Protein AF-0000000080657742 (afdb_homodimer)

Foldseek 3Di:
DPCPPLQVVLVVVVVVVVVVCVVDDDFKDKDKFSQACAWDWDADPQQKIKTKHHADPPDNGFIMIMIGHNVFVVFWPDWDDLDRFKIKTWGDPDDPDIDMDMGGRCPVPDDDPVSVVVSVVD/DPCPPLQVVLVVVVVVVVVVCVVDDDFKDKDKFSQACAWDWDADPQQKIKTKHHADPPDPGFIMIMIGDNVFVVFWPDWDDLDRFKIKTWGDPDDVDIDMDMGGRCPVPDDDPVSVCVSVVD

Structure (mmCIF, N/CA/C/O backbone):
data_AF-0000000080657742-model_v1
#
loop_
_entity.id
_entity.type
_entity.pdbx_description
1 polymer 'Uncharacterized protein'
#
loop_
_atom_site.group_PDB
_atom_site.id
_atom_site.type_symbol
_atom_site.label_atom_id
_atom_site.label_alt_id
_atom_site.label_comp_id
_atom_site.label_asym_id
_atom_site.label_entity_id
_atom_site.label_seq_id
_atom_site.pdbx_PDB_ins_code
_atom_site.Cartn_x
_atom_site.Cartn_y
_atom_site.Cartn_z
_atom_site.occupancy
_atom_site.B_iso_or_equiv
_atom_site.auth_seq_id
_atom_site.auth_comp_id
_atom_site.auth_asym_id
_atom_site.auth_atom_id
_atom_site.pdbx_PDB_model_num
ATOM 1 N N . MET A 1 1 ? 20.531 22.203 17.578 1 25.67 1 MET A N 1
ATOM 2 C CA . MET A 1 1 ? 21.172 21.25 16.672 1 25.67 1 MET A CA 1
ATOM 3 C C . MET A 1 1 ? 20.438 19.922 16.672 1 25.67 1 MET A C 1
ATOM 5 O O . MET A 1 1 ? 21 18.891 16.312 1 25.67 1 MET A O 1
ATOM 9 N N . ALA A 1 2 ? 19.344 19.703 17.25 1 30.39 2 ALA A N 1
ATOM 10 C CA . ALA A 1 2 ? 18.328 18.75 17.656 1 30.39 2 ALA A CA 1
ATOM 11 C C . ALA A 1 2 ? 17.781 17.984 16.453 1 30.39 2 ALA A C 1
ATOM 13 O O . ALA A 1 2 ? 16.672 17.453 16.484 1 30.39 2 ALA A O 1
ATOM 14 N N . PHE A 1 3 ? 18.562 18.188 15.297 1 30.89 3 PHE A N 1
ATOM 15 C CA . PHE A 1 3 ? 18.25 17.531 14.039 1 30.89 3 PHE A CA 1
ATOM 16 C C . PHE A 1 3 ? 18.25 16.016 14.203 1 30.89 3 PHE A C 1
ATOM 18 O O . PHE A 1 3 ? 19.281 15.367 13.992 1 30.89 3 PHE A O 1
ATOM 25 N N . ARG A 1 4 ? 18.078 15.562 15.336 1 40.62 4 ARG A N 1
ATOM 26 C CA . ARG A 1 4 ? 17.953 14.109 15.25 1 40.62 4 ARG A CA 1
ATOM 27 C C . ARG A 1 4 ? 17.25 13.695 13.961 1 40.62 4 ARG A C 1
ATOM 29 O O . ARG A 1 4 ? 16.094 14.023 13.742 1 40.62 4 ARG A O 1
ATOM 36 N N . SER A 1 5 ? 17.969 13.531 12.727 1 44.69 5 SER A N 1
ATOM 37 C CA . SER A 1 5 ? 17.594 13.531 11.32 1 44.69 5 SER A CA 1
ATOM 38 C C . SER A 1 5 ? 16.422 12.586 11.062 1 44.69 5 SER A C 1
ATOM 40 O O . SER A 1 5 ? 16.328 11.523 11.68 1 44.69 5 SER A O 1
ATOM 42 N N . LYS A 1 6 ? 15.32 13.156 10.719 1 51.97 6 LYS A N 1
ATOM 43 C CA . LYS A 1 6 ? 14.133 12.477 10.219 1 51.97 6 LYS A CA 1
ATOM 44 C C . LYS A 1 6 ? 14.484 11.117 9.625 1 51.97 6 LYS A C 1
ATOM 46 O O . LYS A 1 6 ? 13.742 10.148 9.805 1 51.97 6 LYS A O 1
ATOM 51 N N . SER A 1 7 ? 15.773 11.07 9.227 1 59.22 7 SER A N 1
ATOM 52 C CA . SER A 1 7 ? 16.219 9.82 8.617 1 59.22 7 SER A CA 1
ATOM 53 C C . SER A 1 7 ? 16.469 8.75 9.672 1 59.22 7 SER A C 1
ATOM 55 O O . SER A 1 7 ? 16.094 7.59 9.492 1 59.22 7 SER A O 1
ATOM 57 N N . VAL A 1 8 ? 17.047 9.227 10.797 1 55.78 8 VAL A N 1
ATOM 58 C CA . VAL A 1 8 ? 17.359 8.266 11.852 1 55.78 8 VAL A CA 1
ATOM 59 C C . VAL A 1 8 ? 16.062 7.758 12.477 1 55.78 8 VAL A C 1
ATOM 61 O O . VAL A 1 8 ? 15.898 6.559 12.711 1 55.78 8 VAL A O 1
ATOM 64 N N . ALA A 1 9 ? 15.25 8.641 12.648 1 62.06 9 ALA A N 1
ATOM 65 C CA . ALA A 1 9 ? 13.953 8.258 13.211 1 62.06 9 ALA A CA 1
ATOM 66 C C . ALA A 1 9 ? 13.219 7.289 12.297 1 62.06 9 ALA A C 1
ATOM 68 O O . ALA A 1 9 ? 12.625 6.312 12.766 1 62.06 9 ALA A O 1
ATOM 69 N N . THR A 1 10 ? 13.547 7.566 11.125 1 68.81 10 THR A N 1
ATOM 70 C CA . THR A 1 10 ? 12.906 6.688 10.148 1 68.81 10 THR A CA 1
ATOM 71 C C . THR A 1 10 ? 13.562 5.309 10.148 1 68.81 10 THR A C 1
ATOM 73 O O . THR A 1 10 ? 12.883 4.289 10.039 1 68.81 10 THR A O 1
ATOM 76 N N . ASP A 1 11 ? 14.852 5.328 10.398 1 73.25 11 ASP A N 1
ATOM 77 C CA . ASP A 1 11 ? 15.562 4.055 10.414 1 73.25 11 ASP A CA 1
ATOM 78 C C . ASP A 1 11 ? 15.148 3.215 11.625 1 73.25 11 ASP A C 1
ATOM 80 O O . ASP A 1 11 ? 14.977 1.999 11.516 1 73.25 11 ASP A O 1
ATOM 84 N N . ASP A 1 12 ? 15.109 3.895 12.734 1 75.06 12 ASP A N 1
ATOM 85 C CA . ASP A 1 12 ? 14.695 3.186 13.945 1 75.06 12 ASP A CA 1
ATOM 86 C C . ASP A 1 12 ? 13.273 2.645 13.805 1 75.06 12 ASP A C 1
ATOM 88 O O . ASP A 1 12 ? 12.992 1.521 14.234 1 75.06 12 ASP A O 1
ATOM 92 N N . ARG A 1 13 ? 12.555 3.424 13.203 1 73.75 13 ARG A N 1
ATOM 93 C CA . ARG A 1 13 ? 11.164 3.012 13.023 1 73.75 13 ARG A CA 1
ATOM 94 C C . ARG A 1 13 ? 11.062 1.848 12.039 1 73.75 13 ARG A C 1
ATOM 96 O O . ARG A 1 13 ? 10.266 0.931 12.242 1 73.75 13 ARG A O 1
ATOM 103 N N . LEU A 1 14 ? 11.844 1.936 11.055 1 78.69 14 LEU A N 1
ATOM 104 C CA . LEU A 1 14 ? 11.875 0.838 10.094 1 78.69 14 LEU A CA 1
ATOM 105 C C . LEU A 1 14 ? 12.344 -0.452 10.758 1 78.69 14 LEU A C 1
ATOM 107 O O . LEU A 1 14 ? 11.773 -1.521 10.523 1 78.69 14 LEU A O 1
ATOM 111 N N . ALA A 1 15 ? 13.344 -0.308 11.594 1 81 15 ALA A N 1
ATOM 112 C CA . ALA A 1 15 ? 13.852 -1.481 12.305 1 81 15 ALA A CA 1
ATOM 113 C C . ALA A 1 15 ? 12.781 -2.082 13.211 1 81 15 ALA A C 1
ATOM 115 O O . ALA A 1 15 ? 12.633 -3.305 13.273 1 81 15 ALA A O 1
ATOM 116 N N . GLU A 1 16 ? 12.102 -1.174 13.805 1 81.19 16 GLU A N 1
ATOM 117 C CA . GLU A 1 16 ? 11.031 -1.635 14.688 1 81.19 16 GLU A CA 1
ATOM 118 C C . GLU A 1 16 ? 9.922 -2.32 13.891 1 81.19 16 GLU A C 1
ATOM 120 O O . GLU A 1 16 ? 9.398 -3.355 14.312 1 81.19 16 GLU A O 1
ATOM 125 N N . LEU A 1 17 ? 9.609 -1.771 12.844 1 80.56 17 LEU A N 1
ATOM 126 C CA . LEU A 1 17 ? 8.594 -2.359 11.977 1 80.56 17 LEU A CA 1
ATOM 127 C C . LEU A 1 17 ? 9.023 -3.742 11.5 1 80.56 17 LEU A C 1
ATOM 129 O O . LEU A 1 17 ? 8.25 -4.699 11.578 1 80.56 17 LEU A O 1
ATOM 133 N N . LEU A 1 18 ? 10.234 -3.846 11.109 1 84.88 18 LEU A N 1
ATOM 134 C CA . LEU A 1 18 ? 10.734 -5.117 10.602 1 84.88 18 LEU A CA 1
ATOM 135 C C . LEU A 1 18 ? 10.727 -6.184 11.688 1 84.88 18 LEU A C 1
ATOM 137 O O . LEU A 1 18 ? 10.461 -7.355 11.414 1 84.88 18 LEU A O 1
ATOM 141 N N . GLU A 1 19 ? 10.969 -5.73 12.898 1 84.81 19 GLU A N 1
ATOM 142 C CA . GLU A 1 19 ? 10.898 -6.676 14.008 1 84.81 19 GLU A CA 1
ATOM 143 C C . GLU A 1 19 ? 9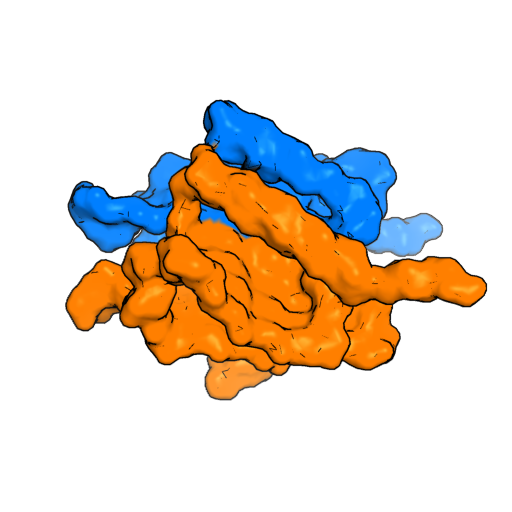.469 -7.168 14.227 1 84.81 19 GLU A C 1
ATOM 145 O O . GLU A 1 19 ? 9.25 -8.352 14.492 1 84.81 19 GLU A O 1
ATOM 150 N N . LYS A 1 20 ? 8.594 -6.301 14.016 1 80.25 20 LYS A N 1
ATOM 151 C CA . LYS A 1 20 ? 7.191 -6.637 14.25 1 80.25 20 LYS A CA 1
ATOM 152 C C . LYS A 1 20 ? 6.645 -7.516 13.133 1 80.25 20 LYS A C 1
ATOM 154 O O . LYS A 1 20 ? 5.773 -8.359 13.375 1 80.25 20 LYS A O 1
ATOM 159 N N . THR A 1 21 ? 7.148 -7.309 11.922 1 84.38 21 THR A N 1
ATOM 160 C CA . THR A 1 21 ? 6.676 -8.094 10.789 1 84.38 21 THR A CA 1
ATOM 161 C C . THR A 1 21 ? 7.027 -9.57 10.969 1 84.38 21 THR A C 1
ATOM 163 O O . THR A 1 21 ? 6.438 -10.438 10.32 1 84.38 21 THR A O 1
ATOM 166 N N . LYS A 1 22 ? 7.906 -9.898 11.844 1 84.62 22 LYS A N 1
ATOM 167 C CA . LYS A 1 22 ? 8.328 -11.281 12.055 1 84.62 22 LYS A CA 1
ATOM 168 C C . LYS A 1 22 ? 7.207 -12.109 12.688 1 84.62 22 LYS A C 1
ATOM 170 O O . LYS A 1 22 ? 7.223 -13.336 12.625 1 84.62 22 LYS A O 1
ATOM 175 N N . THR A 1 23 ? 6.25 -11.406 13.203 1 84.88 23 THR A N 1
ATOM 176 C CA . THR A 1 23 ? 5.203 -12.125 13.93 1 84.88 23 THR A CA 1
ATOM 177 C C . THR A 1 23 ? 3.902 -12.133 13.133 1 84.88 23 THR A C 1
ATOM 179 O O . THR A 1 23 ? 2.879 -12.625 13.609 1 84.88 23 THR A O 1
ATOM 182 N N . ILE A 1 24 ? 3.969 -11.562 11.969 1 85.75 24 ILE A N 1
ATOM 183 C CA . ILE A 1 24 ? 2.746 -11.477 11.18 1 85.75 24 ILE A CA 1
ATOM 184 C C . ILE A 1 24 ? 2.984 -12.094 9.797 1 85.75 24 ILE A C 1
ATOM 186 O O . ILE A 1 24 ? 4.098 -12.031 9.273 1 85.75 24 ILE A O 1
ATOM 190 N N . LYS A 1 25 ? 1.918 -12.711 9.391 1 90.31 25 LYS A N 1
ATOM 191 C CA . LYS A 1 25 ? 1.992 -13.211 8.023 1 90.31 25 LYS A CA 1
ATOM 192 C C . LYS A 1 25 ? 1.642 -12.117 7.016 1 90.31 25 LYS A C 1
ATOM 194 O O . LYS A 1 25 ? 0.579 -11.5 7.109 1 90.31 25 LYS A O 1
ATOM 199 N N . TYR A 1 26 ? 2.498 -11.852 6.16 1 95.06 26 TYR A N 1
ATOM 200 C CA . TYR A 1 26 ? 2.293 -10.883 5.094 1 95.06 26 TYR A CA 1
ATOM 201 C C . TYR A 1 26 ? 3.076 -11.273 3.846 1 95.06 26 TYR A C 1
ATOM 203 O O . TYR A 1 26 ? 4.055 -12.016 3.926 1 95.06 26 TYR A O 1
ATOM 211 N N . ASP A 1 27 ? 2.598 -10.82 2.77 1 96.94 27 ASP A N 1
ATOM 212 C CA . ASP A 1 27 ? 3.375 -10.969 1.544 1 96.94 27 ASP A CA 1
ATOM 213 C C . ASP A 1 27 ? 4.012 -9.648 1.131 1 96.94 27 ASP A C 1
ATOM 215 O O . ASP A 1 27 ? 5.191 -9.602 0.779 1 96.94 27 ASP A O 1
ATOM 219 N N . ILE A 1 28 ? 3.232 -8.562 1.246 1 97.75 28 ILE A N 1
ATOM 220 C CA . ILE A 1 28 ? 3.703 -7.234 0.875 1 97.75 28 ILE A CA 1
ATOM 221 C C . ILE A 1 28 ? 3.199 -6.207 1.885 1 97.75 28 ILE A C 1
ATOM 223 O O . ILE A 1 28 ? 2.039 -6.254 2.305 1 97.75 28 ILE A O 1
ATOM 227 N N . ILE A 1 29 ? 4.047 -5.289 2.238 1 95.88 29 ILE A N 1
ATOM 228 C CA . ILE A 1 29 ? 3.664 -4.113 3.014 1 95.88 29 ILE A CA 1
ATOM 229 C C . ILE A 1 29 ? 3.998 -2.846 2.227 1 95.88 29 ILE A C 1
ATOM 231 O O . ILE A 1 29 ? 5.152 -2.617 1.866 1 95.88 29 ILE A O 1
ATOM 235 N N . GLY A 1 30 ? 2.934 -2.104 1.923 1 95.5 30 GLY A N 1
ATOM 236 C CA . GLY A 1 30 ? 3.156 -0.76 1.409 1 95.5 30 GLY A CA 1
ATOM 237 C C . GLY A 1 30 ? 3.34 0.274 2.504 1 95.5 30 GLY A C 1
ATOM 238 O O . GLY A 1 30 ? 2.613 0.269 3.498 1 95.5 30 GLY A O 1
ATOM 239 N N . LEU A 1 31 ? 4.277 1.147 2.256 1 91.62 31 LEU A N 1
ATOM 240 C CA . LEU A 1 31 ? 4.617 2.166 3.244 1 91.62 31 LEU A CA 1
ATOM 241 C C . LEU A 1 31 ? 4.457 3.564 2.656 1 91.62 31 LEU A C 1
ATOM 243 O O . LEU A 1 31 ? 4.789 3.797 1.492 1 91.62 31 LEU A O 1
ATOM 247 N N . SER A 1 32 ? 3.969 4.457 3.438 1 86.88 32 SER A N 1
ATOM 248 C CA . SER A 1 32 ? 3.947 5.867 3.057 1 86.88 32 SER A CA 1
ATOM 249 C C . SER A 1 32 ? 4.668 6.73 4.09 1 86.88 32 SER A C 1
ATOM 251 O O . SER A 1 32 ? 4.793 6.34 5.25 1 86.88 32 SER A O 1
ATOM 253 N N . GLU A 1 33 ? 5.215 7.898 3.654 1 81 33 GLU A N 1
ATOM 254 C CA . GLU A 1 33 ? 5.922 8.906 4.441 1 81 33 GLU A CA 1
ATOM 255 C C . GLU A 1 33 ? 7.234 8.352 4.992 1 81 33 GLU A C 1
ATOM 257 O O . GLU A 1 33 ? 7.547 8.539 6.172 1 81 33 GLU A O 1
ATOM 262 N N . THR A 1 34 ? 7.941 7.699 4.191 1 81.62 34 THR A N 1
ATOM 263 C CA . THR A 1 34 ? 9.219 7.129 4.598 1 81.62 34 THR A CA 1
ATOM 264 C C . THR A 1 34 ? 10.297 8.211 4.66 1 81.62 34 THR A C 1
ATOM 266 O O . THR A 1 34 ? 11.328 8.031 5.309 1 81.62 34 THR A O 1
ATOM 269 N N . LYS A 1 35 ? 10.156 9.383 4.02 1 78.25 35 LYS A N 1
ATOM 270 C CA . LYS A 1 35 ? 10.938 10.617 4.066 1 78.25 35 LYS A CA 1
ATOM 271 C C . LYS A 1 35 ? 12.43 10.32 3.912 1 78.25 35 LYS A C 1
ATOM 273 O O . LYS A 1 35 ? 13.25 10.828 4.676 1 78.25 35 LYS A O 1
ATOM 278 N N . ARG A 1 36 ? 12.656 9.492 2.895 1 81.75 36 ARG A N 1
ATOM 279 C CA . ARG A 1 36 ? 14.047 9.141 2.662 1 81.75 36 ARG A CA 1
ATOM 280 C C . ARG A 1 36 ? 14.734 10.172 1.779 1 81.75 36 ARG A C 1
ATOM 282 O O . ARG A 1 36 ? 14.141 10.672 0.819 1 81.75 36 ARG A O 1
ATOM 289 N N . ALA A 1 37 ? 15.961 10.422 2.152 1 80.06 37 ALA A N 1
ATOM 290 C CA . ALA A 1 37 ? 16.75 11.352 1.345 1 80.06 37 ALA A CA 1
ATOM 291 C C . ALA A 1 37 ? 17.156 10.719 0.021 1 80.06 37 ALA A C 1
ATOM 293 O O . ALA A 1 37 ? 17.391 11.422 -0.967 1 80.06 37 ALA A O 1
ATOM 294 N N . ALA A 1 38 ? 17.281 9.43 0.052 1 83.75 38 ALA A N 1
ATOM 295 C CA . ALA A 1 38 ? 17.656 8.672 -1.142 1 83.75 38 ALA A CA 1
ATOM 296 C C . ALA A 1 38 ? 16.891 7.355 -1.223 1 83.75 38 ALA A C 1
ATOM 298 O O . ALA A 1 38 ? 16.375 6.867 -0.214 1 83.75 38 ALA A O 1
ATOM 299 N N . GLU A 1 39 ? 16.781 6.91 -2.473 1 88.94 39 GLU A N 1
ATOM 300 C CA . GLU A 1 39 ? 16.188 5.586 -2.645 1 88.94 39 GLU A CA 1
ATOM 301 C C . GLU A 1 39 ? 17.047 4.508 -1.997 1 88.94 39 GLU A C 1
ATOM 303 O O . GLU A 1 39 ? 18.281 4.555 -2.092 1 88.94 39 GLU A O 1
ATOM 308 N N . ILE A 1 40 ? 16.406 3.625 -1.32 1 87.94 40 ILE A N 1
ATOM 309 C CA . ILE A 1 40 ? 17.125 2.551 -0.637 1 87.94 40 ILE A CA 1
ATOM 310 C C . ILE A 1 40 ? 16.531 1.202 -1.038 1 87.94 40 ILE A C 1
ATOM 312 O O . ILE A 1 40 ? 15.305 1.052 -1.114 1 87.94 40 ILE A O 1
ATOM 316 N N . HIS A 1 41 ? 17.375 0.276 -1.36 1 93.06 41 HIS A N 1
ATOM 317 C CA . HIS A 1 41 ? 17.047 -1.134 -1.535 1 93.06 41 HIS A CA 1
ATOM 318 C C . HIS A 1 41 ? 17.922 -2.018 -0.648 1 93.06 41 HIS A C 1
ATOM 320 O O . HIS A 1 41 ? 19.141 -1.983 -0.744 1 93.06 41 HIS A O 1
ATOM 326 N N . MET A 1 42 ? 17.266 -2.729 0.229 1 92.25 42 MET A N 1
ATOM 327 C CA . MET A 1 42 ? 18.016 -3.594 1.131 1 92.25 42 MET A CA 1
ATOM 328 C C . MET A 1 42 ? 17.344 -4.953 1.279 1 92.25 42 MET A C 1
ATOM 330 O O . MET A 1 42 ? 16.125 -5.062 1.119 1 92.25 42 MET A O 1
ATOM 334 N N . MET A 1 43 ? 18.172 -5.941 1.545 1 93.56 43 MET A N 1
ATOM 335 C CA . MET A 1 43 ? 17.688 -7.281 1.856 1 93.56 43 MET A CA 1
ATOM 336 C C . MET A 1 43 ? 18.094 -7.695 3.266 1 93.56 43 MET A C 1
ATOM 338 O O . MET A 1 43 ? 19.266 -7.594 3.631 1 93.56 43 MET A O 1
ATOM 342 N N . HIS A 1 44 ? 17.172 -8.023 3.973 1 90.75 44 HIS A N 1
ATOM 343 C CA . HIS A 1 44 ? 17.438 -8.5 5.328 1 90.75 44 HIS A CA 1
ATOM 344 C C . HIS A 1 44 ? 17.922 -9.945 5.32 1 90.75 44 HIS A C 1
ATOM 346 O O . HIS A 1 44 ? 17.75 -10.664 4.332 1 90.75 44 HIS A O 1
ATOM 352 N N . ARG A 1 45 ? 18.531 -10.398 6.391 1 88.75 45 ARG A N 1
ATOM 353 C CA . ARG A 1 45 ? 19.141 -11.719 6.488 1 88.75 45 ARG A CA 1
ATOM 354 C C . ARG A 1 45 ? 18.094 -12.82 6.344 1 88.75 45 ARG A C 1
ATOM 356 O O . ARG A 1 45 ? 18.375 -13.883 5.797 1 88.75 45 ARG A O 1
ATOM 363 N N . ASP A 1 46 ? 16.922 -12.5 6.699 1 91.81 46 ASP A N 1
ATOM 364 C CA . ASP A 1 46 ? 15.891 -13.531 6.676 1 91.81 46 ASP A CA 1
ATOM 365 C C . ASP A 1 46 ? 15.227 -13.609 5.305 1 91.81 46 ASP A C 1
ATOM 367 O O . ASP A 1 46 ? 14.258 -14.352 5.117 1 91.81 46 ASP A O 1
ATOM 371 N N . GLY A 1 47 ? 15.727 -12.82 4.324 1 94.06 47 GLY A N 1
ATOM 372 C CA . GLY A 1 47 ? 15.219 -12.867 2.963 1 94.06 47 GLY A CA 1
ATOM 373 C C . GLY A 1 47 ? 14.172 -11.812 2.682 1 94.06 47 GLY A C 1
ATOM 374 O O . GLY A 1 47 ? 13.648 -11.719 1.566 1 94.06 47 GLY A O 1
ATOM 375 N N . THR A 1 48 ? 13.922 -10.922 3.688 1 95.62 48 THR A N 1
ATOM 376 C CA . THR A 1 48 ? 12.977 -9.828 3.521 1 95.62 48 THR A CA 1
ATOM 377 C C . THR A 1 48 ? 13.602 -8.68 2.736 1 95.62 48 THR A C 1
ATOM 379 O O . THR A 1 48 ? 14.742 -8.297 2.992 1 95.62 48 THR A O 1
ATOM 382 N N . GLY A 1 49 ? 12.828 -8.188 1.748 1 96.88 49 GLY A N 1
ATOM 383 C CA . GLY A 1 49 ? 13.281 -7.035 0.985 1 96.88 49 GLY A CA 1
ATOM 384 C C . GLY A 1 49 ? 12.633 -5.734 1.42 1 96.88 49 GLY A C 1
ATOM 385 O O . GLY A 1 49 ? 11.438 -5.707 1.73 1 96.88 49 GLY A O 1
ATOM 386 N N . VAL A 1 50 ? 13.469 -4.648 1.48 1 95.44 50 VAL A N 1
ATOM 387 C CA . VAL A 1 50 ? 12.984 -3.311 1.808 1 95.44 50 VAL A CA 1
ATOM 388 C C . VAL A 1 50 ? 13.328 -2.346 0.675 1 95.44 50 VAL A C 1
ATOM 390 O O . VAL A 1 50 ? 14.484 -2.23 0.277 1 95.44 50 VAL A O 1
ATOM 393 N N . PHE A 1 51 ? 12.297 -1.697 0.155 1 96.44 51 PHE A N 1
ATOM 394 C CA . PHE A 1 51 ? 12.43 -0.753 -0.948 1 96.44 51 PHE A CA 1
ATOM 395 C C . PHE A 1 51 ? 11.812 0.592 -0.59 1 96.44 51 PHE A C 1
ATOM 397 O O . PHE A 1 51 ? 10.594 0.696 -0.423 1 96.44 51 PHE A O 1
ATOM 404 N N . LEU A 1 52 ? 12.617 1.603 -0.506 1 92.62 52 LEU A N 1
ATOM 405 C CA . LEU A 1 52 ? 12.133 2.922 -0.116 1 92.62 52 LEU A CA 1
ATOM 406 C C . LEU A 1 52 ? 12.516 3.973 -1.152 1 92.62 52 LEU A C 1
ATOM 408 O O . LEU A 1 52 ? 13.68 4.043 -1.569 1 92.62 52 LEU A O 1
ATOM 412 N N . GLY A 1 53 ? 11.484 4.691 -1.53 1 91.06 53 GLY A N 1
ATOM 413 C CA . GLY A 1 53 ? 11.734 5.77 -2.477 1 91.06 53 GLY A CA 1
ATOM 414 C C . GLY A 1 53 ? 12.211 7.047 -1.812 1 91.06 53 GLY A C 1
ATOM 415 O O . GLY A 1 53 ? 12.203 7.156 -0.584 1 91.06 53 GLY A O 1
ATOM 416 N N . LYS A 1 54 ? 12.602 7.984 -2.654 1 84.06 54 LYS A N 1
ATOM 417 C CA . LYS A 1 54 ? 13.117 9.266 -2.184 1 84.06 54 LYS A CA 1
ATOM 418 C C . LYS A 1 54 ? 11.977 10.25 -1.909 1 84.06 54 LYS A C 1
ATOM 420 O O . LYS A 1 54 ? 10.969 10.25 -2.619 1 84.06 54 LYS A O 1
ATOM 425 N N . ARG A 1 55 ? 12.234 11.039 -0.859 1 76.5 55 ARG A N 1
ATOM 426 C CA . ARG A 1 55 ? 11.289 12.125 -0.619 1 76.5 55 ARG A CA 1
ATOM 427 C C . ARG A 1 55 ? 11.555 13.297 -1.561 1 76.5 55 ARG A C 1
ATOM 429 O O . ARG A 1 55 ? 12.641 13.398 -2.141 1 76.5 55 ARG A O 1
ATOM 436 N N . ASN A 1 56 ? 10.5 14.148 -1.714 1 66.19 56 ASN A N 1
ATOM 437 C CA . ASN A 1 56 ? 10.773 15.398 -2.422 1 66.19 56 ASN A CA 1
ATOM 438 C C . ASN A 1 56 ? 11.641 16.328 -1.589 1 66.19 56 ASN A C 1
ATOM 440 O O . ASN A 1 56 ? 11.492 16.406 -0.368 1 66.19 56 ASN A O 1
ATOM 444 N N . THR A 1 57 ? 12.688 16.734 -2.182 1 59.47 57 THR A N 1
ATOM 445 C CA . THR A 1 57 ? 13.586 17.641 -1.483 1 59.47 57 THR A CA 1
ATOM 446 C C . THR A 1 57 ? 12.82 18.828 -0.905 1 59.47 57 THR A C 1
ATOM 448 O O . THR A 1 57 ? 13.234 19.406 0.099 1 59.47 57 THR A O 1
ATOM 451 N N . THR A 1 58 ? 11.766 19.203 -1.514 1 55.31 58 THR A N 1
ATOM 452 C CA . THR A 1 58 ? 11.109 20.438 -1.11 1 55.31 58 THR A CA 1
ATOM 453 C C . THR A 1 58 ? 9.883 20.156 -0.249 1 55.31 58 THR A C 1
ATOM 455 O O . THR A 1 58 ? 9.328 21.047 0.377 1 55.31 58 THR A O 1
ATOM 458 N N . SER A 1 59 ? 9.508 18.969 -0.294 1 55.28 59 SER A N 1
ATOM 459 C CA . SER A 1 59 ? 8.273 18.719 0.447 1 55.28 59 SER A CA 1
ATOM 460 C C . SER A 1 59 ? 8.547 17.969 1.738 1 55.28 59 SER A C 1
ATOM 462 O O . SER A 1 59 ? 9.406 17.078 1.773 1 55.28 59 SER A O 1
ATOM 464 N N . VAL A 1 60 ? 8.039 18.469 2.793 1 52.81 60 VAL A N 1
ATOM 465 C CA . VAL A 1 60 ? 8.094 17.906 4.141 1 52.81 60 VAL A CA 1
ATOM 466 C C . VAL A 1 60 ? 7.414 16.531 4.16 1 52.81 60 VAL A C 1
ATOM 468 O O . VAL A 1 60 ? 7.723 15.695 5.004 1 52.81 60 VAL A O 1
ATOM 471 N N . SER A 1 61 ? 6.625 16.375 3.111 1 56.91 61 SER A N 1
ATOM 472 C CA . SER A 1 61 ? 5.82 15.164 3.127 1 56.91 61 SER A CA 1
ATOM 473 C C . SER A 1 61 ? 6.102 14.297 1.903 1 56.91 61 SER A C 1
ATOM 475 O O . SER A 1 61 ? 6.531 14.805 0.864 1 56.91 61 SER A O 1
ATOM 477 N N . GLY A 1 62 ? 6.312 13.016 2.143 1 67.12 62 GLY A N 1
ATOM 478 C CA . GLY A 1 62 ? 6.457 12.109 1.016 1 67.12 62 GLY A CA 1
ATOM 479 C C . GLY A 1 62 ? 7.332 10.914 1.324 1 67.12 62 GLY A C 1
ATOM 480 O O . GLY A 1 62 ? 7.762 10.727 2.465 1 67.12 62 GLY A O 1
ATOM 481 N N . GLY A 1 63 ? 7.477 10.055 0.292 1 83 63 GLY A N 1
ATOM 482 C CA . GLY A 1 63 ? 8.242 8.82 0.347 1 83 63 GLY A CA 1
ATOM 483 C C . GLY A 1 63 ? 7.371 7.582 0.454 1 83 63 GLY A C 1
ATOM 484 O O . GLY A 1 63 ? 6.645 7.41 1.434 1 83 63 GLY A O 1
ATOM 485 N N . VAL A 1 64 ? 7.422 6.812 -0.492 1 91.06 64 VAL A N 1
ATOM 486 C CA . VAL A 1 64 ? 6.699 5.547 -0.505 1 91.06 64 VAL A CA 1
ATOM 487 C C . VAL A 1 64 ? 7.688 4.387 -0.614 1 91.06 64 VAL A C 1
ATOM 489 O O . VAL A 1 64 ? 8.836 4.582 -1.011 1 91.06 64 VAL A O 1
ATOM 492 N N . GLY A 1 65 ? 7.227 3.217 -0.166 1 93.88 65 GLY A N 1
ATOM 493 C CA . GLY A 1 65 ? 8.102 2.055 -0.213 1 93.88 65 GLY A CA 1
ATOM 494 C C . GLY A 1 65 ? 7.359 0.744 -0.027 1 93.88 65 GLY A C 1
ATOM 495 O O . GLY A 1 65 ? 6.133 0.731 0.108 1 93.88 65 GLY A O 1
ATOM 496 N N . PHE A 1 66 ? 8.148 -0.323 -0.032 1 96.5 66 PHE A N 1
ATOM 497 C CA . PHE A 1 66 ? 7.609 -1.67 0.129 1 96.5 66 PHE A CA 1
ATOM 498 C C . PHE A 1 66 ? 8.508 -2.504 1.038 1 96.5 66 PHE A C 1
ATOM 500 O O . PHE A 1 66 ? 9.734 -2.379 0.994 1 96.5 66 PHE A O 1
ATOM 507 N N . ILE A 1 67 ? 7.859 -3.316 1.773 1 95.56 67 ILE A N 1
ATOM 508 C CA . ILE A 1 67 ? 8.508 -4.469 2.393 1 95.56 67 ILE A CA 1
ATOM 509 C C . ILE A 1 67 ? 7.945 -5.758 1.796 1 95.56 67 ILE A C 1
ATOM 511 O O . ILE A 1 67 ? 6.73 -5.953 1.753 1 95.56 67 ILE A O 1
ATOM 515 N N . VAL A 1 68 ? 8.828 -6.625 1.36 1 97.69 68 VAL A N 1
ATOM 516 C CA . VAL A 1 68 ? 8.422 -7.844 0.67 1 97.69 68 VAL A CA 1
ATOM 517 C C . VAL A 1 68 ? 8.992 -9.062 1.398 1 97.69 68 VAL A C 1
ATOM 519 O O . VAL A 1 68 ? 10.188 -9.117 1.688 1 97.69 68 VAL A O 1
ATOM 522 N N . ASN A 1 69 ? 8.117 -9.961 1.657 1 96.81 69 ASN A N 1
ATOM 523 C CA . ASN A 1 69 ? 8.594 -11.117 2.404 1 96.81 69 ASN A CA 1
ATOM 524 C C . ASN A 1 69 ? 9.461 -12.023 1.536 1 96.81 69 ASN A C 1
ATOM 526 O O . ASN A 1 69 ? 9.484 -11.883 0.312 1 96.81 69 ASN A O 1
ATOM 530 N N . SER A 1 70 ? 10.07 -12.977 2.121 1 96.31 70 SER A N 1
ATOM 531 C CA . SER A 1 70 ? 11.109 -13.789 1.498 1 96.31 70 SER A CA 1
ATOM 532 C C . SER A 1 70 ? 10.523 -14.758 0.479 1 96.31 70 SER A C 1
ATOM 534 O O . SER A 1 70 ? 11.227 -15.25 -0.406 1 96.31 70 SER A O 1
ATOM 536 N N . THR A 1 71 ? 9.234 -15.039 0.546 1 94.56 71 THR A N 1
ATOM 537 C CA . THR A 1 71 ? 8.617 -15.977 -0.387 1 94.56 71 THR A CA 1
ATOM 538 C C . THR A 1 71 ? 8.242 -15.266 -1.687 1 94.56 71 THR A C 1
ATOM 540 O O . THR A 1 71 ? 8.281 -15.875 -2.76 1 94.56 71 THR A O 1
ATOM 543 N N . VAL A 1 72 ? 7.957 -13.969 -1.562 1 96.56 72 VAL A N 1
ATOM 544 C CA . VAL A 1 72 ? 7.492 -13.211 -2.721 1 96.56 72 VAL A CA 1
ATOM 545 C C . VAL A 1 72 ? 8.672 -12.516 -3.393 1 96.56 72 VAL A C 1
ATOM 547 O O . VAL A 1 72 ? 8.68 -12.336 -4.613 1 96.56 72 VAL A O 1
ATOM 550 N N . LEU A 1 73 ? 9.688 -12.203 -2.652 1 97.38 73 LEU A N 1
ATOM 551 C CA . LEU A 1 73 ? 10.789 -11.383 -3.137 1 97.38 73 LEU A CA 1
ATOM 552 C C . LEU A 1 73 ? 11.406 -11.984 -4.395 1 97.38 73 LEU A C 1
ATOM 554 O O . LEU A 1 73 ? 11.617 -11.281 -5.383 1 97.38 73 LEU A O 1
ATOM 558 N N . PRO A 1 74 ? 11.625 -13.32 -4.434 1 96.94 74 PRO A N 1
ATOM 559 C CA . PRO A 1 74 ? 12.234 -13.891 -5.641 1 96.94 74 PRO A CA 1
ATOM 560 C C . PRO A 1 74 ? 11.312 -13.828 -6.852 1 96.94 74 PRO A C 1
ATOM 562 O O . PRO A 1 74 ? 11.75 -14.047 -7.98 1 96.94 74 PRO A O 1
ATOM 565 N N . LYS A 1 75 ? 10.102 -13.508 -6.617 1 96.75 75 LYS A N 1
ATOM 566 C CA . LYS A 1 75 ? 9.109 -13.523 -7.691 1 96.75 75 LYS A CA 1
ATOM 567 C C . LYS A 1 75 ? 8.852 -12.109 -8.219 1 96.75 75 LYS A C 1
ATOM 569 O O . LYS A 1 75 ? 8.047 -11.922 -9.133 1 96.75 75 LYS A O 1
ATOM 574 N N . ILE A 1 76 ? 9.516 -11.117 -7.656 1 97.88 76 ILE A N 1
ATOM 575 C CA . ILE A 1 76 ? 9.32 -9.734 -8.07 1 97.88 76 ILE A CA 1
ATOM 576 C C . ILE A 1 76 ? 9.82 -9.547 -9.5 1 97.88 76 ILE A C 1
ATOM 578 O O . ILE A 1 76 ? 10.953 -9.93 -9.828 1 97.88 76 ILE A O 1
ATOM 582 N N . GLN A 1 77 ? 9.023 -9.016 -10.289 1 97.62 77 GLN A N 1
ATOM 583 C CA . GLN A 1 77 ? 9.391 -8.703 -11.664 1 97.62 77 GLN A CA 1
ATOM 584 C C . GLN A 1 77 ? 9.914 -7.27 -11.773 1 97.62 77 GLN A C 1
ATOM 586 O O . GLN A 1 77 ? 10.852 -7.008 -12.531 1 97.62 77 GLN A O 1
ATOM 591 N N . GLU A 1 78 ? 9.297 -6.375 -11.016 1 97.12 78 GLU A N 1
ATOM 592 C CA . GLU A 1 78 ? 9.742 -4.984 -11.039 1 97.12 78 GLU A CA 1
ATOM 593 C C . GLU A 1 78 ? 9.18 -4.207 -9.852 1 97.12 78 GLU A C 1
ATOM 595 O O . GLU A 1 78 ? 8.125 -4.547 -9.32 1 97.12 78 GLU A O 1
ATOM 600 N N . ILE A 1 79 ? 9.961 -3.215 -9.398 1 97.12 79 ILE A N 1
ATOM 601 C CA . ILE A 1 79 ? 9.57 -2.176 -8.453 1 97.12 79 ILE A CA 1
ATOM 602 C C . ILE A 1 79 ? 9.938 -0.803 -9.016 1 97.12 79 ILE A C 1
ATOM 604 O O . ILE A 1 79 ? 11.07 -0.578 -9.43 1 97.12 79 ILE A O 1
ATOM 608 N N . LYS A 1 80 ? 8.945 0.056 -9.039 1 94.81 80 LYS A N 1
ATOM 609 C CA . LYS A 1 80 ? 9.188 1.373 -9.617 1 94.81 80 LYS A CA 1
ATOM 610 C C . LYS A 1 80 ? 8.648 2.479 -8.719 1 94.81 80 LYS A C 1
ATOM 612 O O . LYS A 1 80 ? 7.527 2.387 -8.211 1 94.81 80 LYS A O 1
ATOM 617 N N . PHE A 1 81 ? 9.477 3.418 -8.5 1 92.69 81 PHE A N 1
ATOM 618 C CA . PHE A 1 81 ? 9.055 4.656 -7.852 1 92.69 81 PHE A CA 1
ATOM 619 C C . PHE A 1 81 ? 8.82 5.754 -8.883 1 92.69 81 PHE A C 1
ATOM 621 O O . PHE A 1 81 ? 9.766 6.309 -9.438 1 92.69 81 PHE A O 1
ATOM 628 N N . LEU A 1 82 ? 7.598 5.992 -9.141 1 89 82 LEU A N 1
ATOM 629 C CA . LEU A 1 82 ? 7.25 6.949 -10.188 1 89 82 LEU A CA 1
ATOM 630 C C . LEU A 1 82 ? 7.516 8.375 -9.727 1 89 82 LEU A C 1
ATOM 632 O O . LEU A 1 82 ? 7.973 9.211 -10.508 1 89 82 LEU A O 1
ATOM 636 N N . ASN A 1 83 ? 7.258 8.734 -8.523 1 84.06 83 ASN A N 1
ATOM 637 C CA . ASN A 1 83 ? 7.594 9.961 -7.809 1 84.06 83 ASN A CA 1
ATOM 638 C C . ASN A 1 83 ? 7.617 9.75 -6.301 1 84.06 83 ASN A C 1
ATOM 640 O O . ASN A 1 83 ? 7.68 8.609 -5.828 1 84.06 83 ASN A O 1
ATOM 644 N N . HIS A 1 84 ? 7.605 10.797 -5.641 1 84.5 84 HIS A N 1
ATOM 645 C CA . HIS A 1 84 ? 7.766 10.68 -4.195 1 84.5 84 HIS A CA 1
ATOM 646 C C . HIS A 1 84 ? 6.48 10.188 -3.537 1 84.5 84 HIS A C 1
ATOM 648 O O . HIS A 1 84 ? 6.473 9.867 -2.346 1 84.5 84 HIS A O 1
ATOM 654 N N . ARG A 1 85 ? 5.367 9.969 -4.309 1 84.12 85 ARG A N 1
ATOM 655 C CA . ARG A 1 85 ? 4.078 9.648 -3.705 1 84.12 85 ARG A CA 1
ATOM 656 C C . ARG A 1 85 ? 3.516 8.352 -4.281 1 84.12 85 ARG A C 1
ATOM 658 O O . ARG A 1 85 ? 2.537 7.809 -3.762 1 84.12 85 ARG A O 1
ATOM 665 N N . ILE A 1 86 ? 4.129 7.855 -5.32 1 89.12 86 ILE A N 1
ATOM 666 C CA . ILE A 1 86 ? 3.551 6.707 -6.012 1 89.12 86 ILE A CA 1
ATOM 667 C C . ILE A 1 86 ? 4.648 5.695 -6.336 1 89.12 86 ILE A C 1
ATOM 669 O O . ILE A 1 86 ? 5.672 6.047 -6.93 1 89.12 86 ILE A O 1
ATOM 673 N N . ALA A 1 87 ? 4.406 4.52 -6 1 94.06 87 ALA A N 1
ATOM 674 C CA . ALA A 1 87 ? 5.238 3.381 -6.391 1 94.06 87 ALA A CA 1
ATOM 675 C C . ALA A 1 87 ? 4.375 2.168 -6.734 1 94.06 87 ALA A C 1
ATOM 677 O O . ALA A 1 87 ? 3.203 2.105 -6.359 1 94.06 87 ALA A O 1
ATOM 678 N N . TYR A 1 88 ? 4.895 1.258 -7.496 1 96.12 88 TYR A N 1
ATOM 679 C CA . TYR A 1 88 ? 4.223 -0.026 -7.664 1 96.12 88 TYR A CA 1
ATOM 680 C C . TYR A 1 88 ? 5.23 -1.162 -7.77 1 96.12 88 TYR A C 1
ATOM 682 O O . TYR A 1 88 ? 6.406 -0.932 -8.062 1 96.12 88 TYR A O 1
ATOM 690 N N . LEU A 1 89 ? 4.793 -2.357 -7.496 1 97.56 89 LEU A N 1
ATOM 691 C CA . LEU A 1 89 ? 5.578 -3.557 -7.758 1 97.56 89 LEU A CA 1
ATOM 692 C C . LEU A 1 89 ? 4.73 -4.625 -8.438 1 97.56 89 LEU A C 1
ATOM 694 O O . LEU A 1 89 ? 3.514 -4.68 -8.234 1 97.56 89 LEU A O 1
ATOM 698 N N . THR A 1 90 ? 5.344 -5.363 -9.281 1 97.69 90 THR A N 1
ATOM 699 C CA . THR A 1 90 ? 4.75 -6.504 -9.977 1 97.69 90 THR A CA 1
ATOM 700 C C . THR A 1 90 ? 5.484 -7.793 -9.625 1 97.69 90 THR A C 1
ATOM 702 O O . THR A 1 90 ? 6.715 -7.836 -9.633 1 97.69 90 THR A O 1
ATOM 705 N N . PHE A 1 91 ? 4.734 -8.812 -9.242 1 97.19 91 PHE A N 1
ATOM 706 C CA . PHE A 1 91 ? 5.352 -10.094 -8.93 1 97.19 91 PHE A CA 1
ATOM 707 C C . PHE A 1 91 ? 4.578 -11.234 -9.57 1 97.19 91 PHE A C 1
ATOM 709 O O . PHE A 1 91 ? 3.375 -11.125 -9.812 1 97.19 91 PHE A O 1
ATOM 716 N N . GLN A 1 92 ? 5.281 -12.211 -9.781 1 95.81 92 GLN A N 1
ATOM 717 C CA . GLN A 1 92 ? 4.691 -13.391 -10.406 1 95.81 92 GLN A CA 1
ATOM 718 C C . GLN A 1 92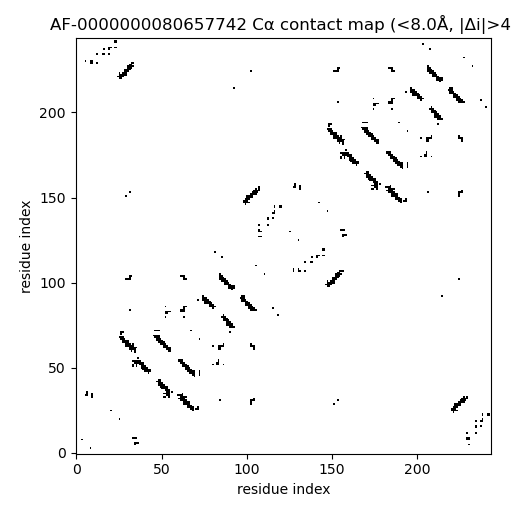 ? 3.908 -14.219 -9.398 1 95.81 92 GLN A C 1
ATOM 720 O O . GLN A 1 92 ? 4.449 -14.625 -8.367 1 95.81 92 GLN A O 1
ATOM 725 N N . VAL A 1 93 ? 2.67 -14.508 -9.656 1 89.62 93 VAL A N 1
ATOM 726 C CA . VAL A 1 93 ? 1.812 -15.32 -8.797 1 89.62 93 VAL A CA 1
ATOM 727 C C . VAL A 1 93 ? 1.893 -16.781 -9.227 1 89.62 93 VAL A C 1
ATOM 729 O O . VAL A 1 93 ? 1.982 -17.672 -8.375 1 89.62 93 VAL A O 1
ATOM 732 N N . ASP A 1 94 ? 1.751 -17.047 -10.367 1 81.62 94 ASP A N 1
ATOM 733 C CA . ASP A 1 94 ? 2.006 -18.359 -10.961 1 81.62 94 ASP A CA 1
ATOM 734 C C . ASP A 1 94 ? 2.611 -18.219 -12.359 1 81.62 94 ASP A C 1
ATOM 736 O O . ASP A 1 94 ? 3.074 -17.141 -12.734 1 81.62 94 ASP A O 1
ATOM 740 N N . ARG A 1 95 ? 2.727 -19.219 -13.109 1 82.56 95 ARG A N 1
ATOM 741 C CA . ARG A 1 95 ? 3.457 -19.25 -14.367 1 82.56 95 ARG A CA 1
ATOM 742 C C . ARG A 1 95 ? 2.908 -18.234 -15.352 1 82.56 95 ARG A C 1
ATOM 744 O O . ARG A 1 95 ? 3.668 -17.594 -16.094 1 82.56 95 ARG A O 1
ATOM 751 N N . ARG A 1 96 ? 1.707 -17.922 -15.312 1 86.31 96 ARG A N 1
ATOM 752 C CA . ARG A 1 96 ? 1.109 -17.078 -16.344 1 86.31 96 ARG A CA 1
ATOM 753 C C . ARG A 1 96 ? 0.495 -15.828 -15.75 1 86.31 96 ARG A C 1
ATOM 755 O O . ARG A 1 96 ? -0.032 -14.977 -16.469 1 86.31 96 ARG A O 1
ATOM 762 N N . LEU A 1 97 ? 0.583 -15.703 -14.445 1 89.81 97 LEU A N 1
ATOM 763 C CA . LEU A 1 97 ? -0.159 -14.609 -13.828 1 89.81 97 LEU A CA 1
ATOM 764 C C . LEU A 1 97 ? 0.758 -13.75 -12.961 1 89.81 97 LEU A C 1
ATOM 766 O O . LEU A 1 97 ? 1.596 -14.273 -12.227 1 89.81 97 LEU A O 1
ATOM 770 N N . SER A 1 98 ? 0.648 -12.453 -13.203 1 95.69 98 SER A N 1
ATOM 771 C CA . SER A 1 98 ? 1.339 -11.484 -12.359 1 95.69 98 SER A CA 1
ATOM 772 C C . SER A 1 98 ? 0.348 -10.617 -11.594 1 95.69 98 SER A C 1
ATOM 774 O O . SER A 1 98 ? -0.818 -10.508 -11.977 1 95.69 98 SER A O 1
ATOM 776 N N . CYS A 1 99 ? 0.788 -10.109 -10.5 1 96.44 99 CYS A N 1
ATOM 777 C CA . CYS A 1 99 ? 0.008 -9.195 -9.68 1 96.44 99 CYS A CA 1
ATOM 778 C C . CYS A 1 99 ? 0.735 -7.867 -9.5 1 96.44 99 CYS A C 1
ATOM 780 O O . CYS A 1 99 ? 1.935 -7.844 -9.211 1 96.44 99 CYS A O 1
ATOM 782 N N . THR A 1 100 ? 0.009 -6.809 -9.719 1 97.38 100 THR A N 1
ATOM 783 C CA . THR A 1 100 ? 0.582 -5.473 -9.586 1 97.38 100 THR A CA 1
ATOM 784 C C . THR A 1 100 ? -0.077 -4.711 -8.438 1 97.38 100 THR A C 1
ATOM 786 O O . THR A 1 100 ? -1.295 -4.52 -8.43 1 97.38 100 THR A O 1
ATOM 789 N N . VAL A 1 101 ? 0.764 -4.25 -7.469 1 97.69 101 VAL A N 1
ATOM 790 C CA . VAL A 1 101 ? 0.307 -3.502 -6.305 1 97.69 101 VAL A CA 1
ATOM 791 C C . VAL A 1 101 ? 0.863 -2.08 -6.352 1 97.69 101 VAL A C 1
ATOM 793 O O . VAL A 1 101 ? 2.076 -1.884 -6.457 1 97.69 101 VAL A O 1
ATOM 796 N N . PHE A 1 102 ? -0.015 -1.109 -6.234 1 95.81 102 PHE A N 1
ATOM 797 C CA . PHE A 1 102 ? 0.391 0.29 -6.168 1 95.81 102 PHE A CA 1
ATOM 798 C C . PHE A 1 102 ? 0.366 0.793 -4.73 1 95.81 102 PHE A C 1
ATOM 800 O O . PHE A 1 102 ? -0.528 0.439 -3.959 1 95.81 102 PHE A O 1
ATOM 807 N N . GLN A 1 103 ? 1.283 1.522 -4.422 1 93.44 103 GLN A N 1
ATOM 808 C CA . GLN A 1 103 ? 1.314 2.316 -3.199 1 93.44 103 GLN A CA 1
ATOM 809 C C . GLN A 1 103 ? 1.207 3.807 -3.508 1 93.44 103 GLN A C 1
ATOM 811 O O . GLN A 1 103 ? 2.086 4.375 -4.156 1 93.44 103 GLN A O 1
ATOM 816 N N . VAL A 1 104 ? 0.123 4.395 -3.021 1 89.69 104 VAL A N 1
ATOM 817 C CA . VAL A 1 104 ? -0.135 5.793 -3.35 1 89.69 104 VAL A CA 1
ATOM 818 C C . VAL A 1 104 ? -0.309 6.598 -2.064 1 89.69 104 VAL A C 1
ATOM 820 O O . VAL A 1 104 ? -1.151 6.27 -1.227 1 89.69 104 VAL A O 1
ATOM 823 N N . TYR A 1 105 ? 0.565 7.574 -1.94 1 83.06 105 TYR A N 1
ATOM 824 C CA . TYR A 1 105 ? 0.418 8.547 -0.862 1 83.06 105 TYR A CA 1
ATOM 825 C C . TYR A 1 105 ? -0.405 9.742 -1.315 1 83.06 105 TYR A C 1
ATOM 827 O O . TYR A 1 105 ? 0.055 10.547 -2.129 1 83.06 105 TYR A O 1
ATOM 835 N N . ALA A 1 106 ? -1.653 9.734 -1.131 1 66 106 ALA A N 1
ATOM 836 C CA . ALA A 1 106 ? -2.576 10.758 -1.622 1 66 106 ALA A CA 1
ATOM 837 C C . ALA A 1 106 ? -2.578 11.977 -0.709 1 66 106 ALA A C 1
ATOM 839 O O . ALA A 1 106 ? -3.312 12.023 0.28 1 66 106 ALA A O 1
ATOM 840 N N . PRO A 1 107 ? -1.522 12.781 -0.847 1 50.12 107 PRO A N 1
ATOM 841 C CA . PRO A 1 107 ? -1.849 13.992 -0.084 1 50.12 107 PRO A CA 1
ATOM 842 C C . PRO A 1 107 ? -3.123 14.672 -0.576 1 50.12 107 PRO A C 1
ATOM 844 O O . PRO A 1 107 ? -3.252 14.961 -1.769 1 50.12 107 PRO A O 1
ATOM 847 N N . VAL A 1 108 ? -4.348 14.125 -0.241 1 46.53 108 VAL A N 1
ATOM 848 C CA . VAL A 1 108 ? -5.586 14.812 -0.597 1 46.53 108 VAL A CA 1
ATOM 849 C C . VAL A 1 108 ? -5.312 16.297 -0.807 1 46.53 108 VAL A C 1
ATOM 851 O O . VAL A 1 108 ? -5.902 16.922 -1.689 1 46.53 108 VAL A O 1
ATOM 854 N N . ALA A 1 109 ? -4.652 16.875 -0.026 1 42.69 109 ALA A N 1
ATOM 855 C CA . ALA A 1 109 ? -4.684 18.328 -0.193 1 42.69 109 ALA A CA 1
ATOM 856 C C . ALA A 1 109 ? -3.906 18.75 -1.437 1 42.69 109 ALA A C 1
ATOM 858 O O . ALA A 1 109 ? -4.312 19.672 -2.143 1 42.69 109 ALA A O 1
ATOM 859 N N . ASP A 1 110 ? -2.656 18.391 -1.562 1 41.84 110 ASP A N 1
ATOM 860 C CA . ASP A 1 110 ? -1.867 19.188 -2.496 1 41.84 110 ASP A CA 1
ATOM 861 C C . ASP A 1 110 ? -1.585 18.406 -3.779 1 41.84 110 ASP A C 1
ATOM 863 O O . ASP A 1 110 ? -0.983 18.938 -4.715 1 41.84 110 ASP A O 1
ATOM 867 N N . SER A 1 111 ? -1.602 17.047 -3.832 1 47.31 111 SER A N 1
ATOM 868 C CA . SER A 1 111 ? -0.883 16.531 -4.992 1 47.31 111 SER A CA 1
ATOM 869 C C . SER A 1 111 ? -1.841 16.203 -6.133 1 47.31 111 SER A C 1
ATOM 871 O O . SER A 1 111 ? -3.012 15.898 -5.895 1 47.31 111 SER A O 1
ATOM 873 N N . ASP A 1 112 ? -1.401 16.5 -7.426 1 45.03 112 ASP A N 1
ATOM 874 C CA . ASP A 1 112 ? -2.016 16.469 -8.75 1 45.03 112 ASP A CA 1
ATOM 875 C C . ASP A 1 112 ? -2.277 15.039 -9.203 1 45.03 112 ASP A C 1
ATOM 877 O O . ASP A 1 112 ? -1.346 14.242 -9.32 1 45.03 112 ASP A O 1
ATOM 881 N N . PRO A 1 113 ? -3.436 14.516 -9.156 1 50 113 PRO A N 1
ATOM 882 C CA . PRO A 1 113 ? -3.803 13.242 -9.781 1 50 113 PRO A CA 1
ATOM 883 C C . PRO A 1 113 ? -3.121 13.031 -11.133 1 50 113 PRO A C 1
ATOM 885 O O . PRO A 1 113 ? -2.963 11.891 -11.57 1 50 113 PRO A O 1
ATOM 888 N N . GLU A 1 114 ? -2.814 14.016 -11.75 1 51.56 114 GLU A N 1
ATOM 889 C CA . GLU A 1 114 ? -2.203 13.945 -13.078 1 51.56 114 GLU A CA 1
ATOM 890 C C . GLU A 1 114 ? -0.901 13.148 -13.039 1 51.56 114 GLU A C 1
ATOM 892 O O . GLU A 1 114 ? -0.542 12.484 -14.016 1 51.56 114 GLU A O 1
ATOM 897 N N . GLU A 1 115 ? -0.391 13.125 -11.992 1 51.25 115 GLU A N 1
ATOM 898 C CA . GLU A 1 115 ? 0.895 12.438 -11.93 1 51.25 115 GLU A CA 1
ATOM 899 C C . GLU A 1 115 ? 0.713 10.922 -11.984 1 51.25 115 GLU A C 1
ATOM 901 O O . GLU A 1 115 ? 1.508 10.219 -12.617 1 51.25 115 GLU A O 1
ATOM 906 N N . LEU A 1 116 ? -0.296 10.453 -11.344 1 53 116 LEU A N 1
ATOM 907 C CA . LEU A 1 116 ? -0.504 9.008 -11.414 1 53 116 LEU A CA 1
ATOM 908 C C . LEU A 1 116 ? -0.717 8.562 -12.852 1 53 116 LEU A C 1
ATOM 910 O O . LEU A 1 116 ? -0.128 7.574 -13.297 1 53 116 LEU A O 1
ATOM 914 N N . ALA A 1 117 ? -1.581 9.25 -13.539 1 52.56 117 ALA A N 1
ATOM 915 C CA . ALA A 1 117 ? -1.902 8.883 -14.914 1 52.56 117 ALA A CA 1
ATOM 916 C C . ALA A 1 117 ? -0.658 8.938 -15.797 1 52.56 117 ALA A C 1
ATOM 918 O O . ALA A 1 117 ? -0.46 8.062 -16.656 1 52.56 117 ALA A O 1
ATOM 919 N N . ASP A 1 118 ? 0.012 10.031 -15.711 1 50.81 118 ASP A N 1
ATOM 920 C CA . ASP A 1 118 ? 1.208 10.195 -16.531 1 50.81 118 ASP A CA 1
ATOM 921 C C . ASP A 1 118 ? 2.203 9.062 -16.297 1 50.81 118 ASP A C 1
ATOM 923 O O . ASP A 1 118 ? 2.879 8.617 -17.219 1 50.81 118 ASP A O 1
ATOM 927 N N . CYS A 1 119 ? 2.17 8.672 -15.102 1 46.84 119 CYS A N 1
ATOM 928 C CA . CYS A 1 119 ? 3.137 7.648 -14.734 1 46.84 119 CYS A CA 1
ATOM 929 C C . CYS A 1 119 ? 2.701 6.277 -15.234 1 46.84 119 CYS A C 1
ATOM 931 O O . CYS A 1 119 ? 3.533 5.477 -15.672 1 46.84 119 CYS A O 1
ATOM 933 N N . LEU A 1 120 ? 1.432 6.121 -15.141 1 49 120 LEU A N 1
ATOM 934 C CA . LEU A 1 120 ? 0.906 4.824 -15.547 1 49 120 LEU A CA 1
ATOM 935 C C . LEU A 1 120 ? 0.848 4.711 -17.062 1 49 120 LEU A C 1
ATOM 937 O O . LEU A 1 120 ? 0.908 3.609 -17.609 1 49 120 LEU A O 1
ATOM 941 N N . SER A 1 121 ? 0.667 5.781 -17.703 1 49.69 121 SER A N 1
ATOM 942 C CA . SER A 1 121 ? 0.603 5.816 -19.172 1 49.69 121 SER A CA 1
ATOM 943 C C . SER A 1 121 ? 1.995 5.746 -19.781 1 49.69 121 SER A C 1
ATOM 945 O O . SER A 1 121 ? 2.137 5.562 -21 1 49.69 121 SER A O 1
ATOM 947 N N . GLN A 1 122 ? 2.893 5.902 -18.906 1 42.59 122 GLN A N 1
ATOM 948 C CA . GLN A 1 122 ? 4.215 5.789 -19.516 1 42.59 122 GLN A CA 1
ATOM 949 C C . GLN A 1 122 ? 4.688 4.336 -19.531 1 42.59 122 GLN A C 1
ATOM 951 O O . GLN A 1 122 ? 4.332 3.549 -18.656 1 42.59 122 GLN A O 1
ATOM 956 N N . MET B 1 1 ? -16.344 30.406 6.008 1 26.97 1 MET B N 1
ATOM 957 C CA . MET B 1 1 ? -17.125 29.172 5.969 1 26.97 1 MET B CA 1
ATOM 958 C C . MET B 1 1 ? -16.562 28.188 4.949 1 26.97 1 MET B C 1
ATOM 960 O O . MET B 1 1 ? -17.281 27.328 4.441 1 26.97 1 MET B O 1
ATOM 964 N N . ALA B 1 2 ? -15.445 28.328 4.426 1 32.31 2 ALA B N 1
ATOM 965 C CA . ALA B 1 2 ? -14.523 27.828 3.41 1 32.31 2 ALA B CA 1
ATOM 966 C C . ALA B 1 2 ? -14.227 26.359 3.621 1 32.31 2 ALA B C 1
ATOM 968 O O . ALA B 1 2 ? -13.211 25.844 3.141 1 32.31 2 ALA B O 1
ATOM 969 N N . PHE B 1 3 ? -15.117 25.75 4.52 1 31.94 3 PHE B N 1
ATOM 970 C CA . PHE B 1 3 ? -15.016 24.328 4.816 1 31.94 3 PHE B CA 1
ATOM 971 C C . PHE B 1 3 ? -15.195 23.5 3.553 1 31.94 3 PHE B C 1
ATOM 973 O O . PHE B 1 3 ? -16.281 23 3.273 1 31.94 3 PHE B O 1
ATOM 980 N N . ARG B 1 4 ? -15.039 24.094 2.467 1 41.91 4 ARG B N 1
ATOM 981 C CA . ARG B 1 4 ? -15.07 23.109 1.391 1 41.91 4 ARG B CA 1
ATOM 982 C C . ARG B 1 4 ? -14.406 21.797 1.826 1 41.91 4 ARG B C 1
ATOM 984 O O . ARG B 1 4 ? -13.203 21.766 2.088 1 41.91 4 ARG B O 1
ATOM 991 N N . SER B 1 5 ? -15.141 20.797 2.611 1 45.44 5 SER B N 1
ATOM 992 C CA . SER B 1 5 ? -14.781 19.719 3.535 1 45.44 5 SER B CA 1
ATOM 993 C C . SER B 1 5 ? -13.773 18.766 2.908 1 45.44 5 SER B C 1
ATOM 995 O O . SER B 1 5 ? -13.805 18.531 1.7 1 45.44 5 SER B O 1
ATOM 997 N N . LYS B 1 6 ? -12.648 18.703 3.514 1 52.84 6 LYS B N 1
ATOM 998 C CA . LYS B 1 6 ? -11.594 17.719 3.266 1 52.84 6 LYS B CA 1
ATOM 999 C C . LYS B 1 6 ? -12.172 16.438 2.66 1 52.84 6 LYS B C 1
ATOM 1001 O O . LYS B 1 6 ? -11.562 15.836 1.773 1 52.84 6 LYS B O 1
ATOM 1006 N N . SER B 1 7 ? -13.484 16.281 2.949 1 59.97 7 SER B N 1
ATOM 1007 C CA . SER B 1 7 ? -14.133 15.07 2.445 1 59.97 7 SER B CA 1
ATOM 1008 C C . SER B 1 7 ? -14.453 15.195 0.96 1 59.97 7 SER B C 1
ATOM 1010 O O . SER B 1 7 ? -14.242 14.25 0.195 1 59.97 7 SER B O 1
ATOM 1012 N N . VAL B 1 8 ? -14.922 16.406 0.591 1 56.66 8 VAL B N 1
ATOM 1013 C CA . VAL B 1 8 ? -15.273 16.609 -0.809 1 56.66 8 VAL B CA 1
ATOM 1014 C C . VAL B 1 8 ? -14.016 16.578 -1.674 1 56.66 8 VAL B C 1
ATOM 1016 O O . VAL B 1 8 ? -14 15.945 -2.732 1 56.66 8 VAL B O 1
ATOM 1019 N N . ALA B 1 9 ? -13.086 17.172 -1.177 1 62.47 9 ALA B N 1
ATOM 1020 C CA . ALA B 1 9 ? -11.82 17.172 -1.907 1 62.47 9 ALA B CA 1
ATOM 1021 C C . ALA B 1 9 ? -11.273 15.758 -2.068 1 62.47 9 ALA B C 1
ATOM 1023 O O . ALA B 1 9 ? -10.781 15.391 -3.139 1 62.47 9 ALA B O 1
ATOM 1024 N N . THR B 1 10 ? -11.625 15.086 -1.065 1 69.06 10 THR B N 1
ATOM 1025 C CA . THR B 1 10 ? -11.164 13.703 -1.118 1 69.06 10 THR B CA 1
ATOM 1026 C C . THR B 1 10 ? -12 12.891 -2.107 1 69.06 10 THR B C 1
ATOM 1028 O O . THR B 1 10 ? -11.469 12.062 -2.844 1 69.06 10 THR B O 1
ATOM 1031 N N . ASP B 1 11 ? -13.258 13.266 -2.191 1 73.56 11 ASP B N 1
ATOM 1032 C CA . ASP B 1 11 ? -14.125 12.547 -3.117 1 73.56 11 ASP B CA 1
ATOM 1033 C C . ASP B 1 11 ? -13.758 12.852 -4.566 1 73.56 11 ASP B C 1
ATOM 1035 O O . ASP B 1 11 ? -13.75 11.953 -5.414 1 73.56 11 ASP B O 1
ATOM 1039 N N . ASP B 1 12 ? -13.562 14.102 -4.805 1 75.31 12 ASP B N 1
ATOM 1040 C CA . ASP B 1 12 ? -13.18 14.492 -6.156 1 75.31 12 ASP B CA 1
ATOM 1041 C C . ASP B 1 12 ? -11.852 13.852 -6.559 1 75.31 12 ASP B C 1
ATOM 1043 O O . ASP B 1 12 ? -11.695 13.398 -7.695 1 75.31 12 ASP B O 1
ATOM 1047 N N . ARG B 1 13 ? -11.07 13.82 -5.613 1 74.06 13 ARG B N 1
ATOM 1048 C CA . ARG B 1 13 ? -9.766 13.234 -5.891 1 74.06 13 ARG B CA 1
ATOM 1049 C C . ARG B 1 13 ? -9.875 11.727 -6.121 1 74.06 13 ARG B C 1
ATOM 1051 O O . ARG B 1 13 ? -9.203 11.18 -6.992 1 74.06 13 ARG B O 1
ATOM 1058 N N . LEU B 1 14 ? -10.688 11.148 -5.355 1 78.81 14 LEU B N 1
ATOM 1059 C CA . LEU B 1 14 ? -10.922 9.719 -5.543 1 78.81 14 LEU B CA 1
ATOM 1060 C C . LEU B 1 14 ? -11.523 9.445 -6.918 1 78.81 14 LEU B C 1
ATOM 1062 O O . LEU B 1 14 ? -11.117 8.5 -7.598 1 78.81 14 LEU B O 1
ATOM 1066 N N . ALA B 1 15 ? -12.438 10.281 -7.305 1 81.44 15 ALA B N 1
ATOM 1067 C CA . ALA B 1 15 ? -13.055 10.117 -8.617 1 81.44 15 ALA B CA 1
ATOM 1068 C C . ALA B 1 15 ? -12.023 10.266 -9.734 1 81.44 15 ALA B C 1
ATOM 1070 O O . ALA B 1 15 ? -12.031 9.508 -10.703 1 81.44 15 ALA B O 1
ATOM 1071 N N . GLU B 1 16 ? -11.195 11.227 -9.484 1 81.56 16 GLU B N 1
ATOM 1072 C CA . GLU B 1 16 ? -10.141 11.445 -10.477 1 81.56 16 GLU B CA 1
ATOM 1073 C C . GLU B 1 16 ? -9.18 10.258 -10.523 1 81.56 16 GLU B C 1
ATOM 1075 O O . GLU B 1 16 ? -8.773 9.828 -11.609 1 81.56 16 GLU B O 1
ATOM 1080 N N . LEU B 1 17 ? -8.859 9.781 -9.438 1 80.69 17 LEU B N 1
ATOM 1081 C CA . LEU B 1 17 ? -7.988 8.617 -9.359 1 80.69 17 LEU B CA 1
ATOM 1082 C C . LEU B 1 17 ? -8.625 7.414 -10.062 1 80.69 17 LEU B C 1
ATOM 1084 O O . LEU B 1 17 ? -7.977 6.75 -10.875 1 80.69 17 LEU B O 1
ATOM 1088 N N . LEU B 1 18 ? -9.859 7.219 -9.82 1 84.88 18 LEU B N 1
ATOM 1089 C CA . LEU B 1 18 ? -10.555 6.082 -10.406 1 84.88 18 LEU B CA 1
ATOM 1090 C C . LEU B 1 18 ? -10.609 6.207 -11.922 1 84.88 18 LEU B C 1
ATOM 1092 O O . LEU B 1 18 ? -10.508 5.207 -12.641 1 84.88 18 LEU B O 1
ATOM 1096 N N . GLU B 1 19 ? -10.727 7.43 -12.359 1 85.06 19 GLU B N 1
ATOM 1097 C CA . GLU B 1 19 ? -10.711 7.641 -13.805 1 85.06 19 GLU B CA 1
ATOM 1098 C C . GLU B 1 19 ? -9.352 7.301 -14.406 1 85.06 19 GLU B C 1
ATOM 1100 O O . GLU B 1 19 ? -9.273 6.695 -15.477 1 85.06 19 GLU B O 1
ATOM 1105 N N . LYS B 1 20 ? -8.383 7.594 -13.672 1 80.31 20 LYS B N 1
ATOM 1106 C CA . LYS B 1 20 ? -7.027 7.371 -14.156 1 80.31 20 LYS B CA 1
ATOM 1107 C C . LYS B 1 20 ? -6.668 5.887 -14.117 1 80.31 20 LYS B C 1
ATOM 1109 O O . LYS B 1 20 ? -5.898 5.406 -14.953 1 80.31 20 LYS B O 1
ATOM 1114 N N . THR B 1 21 ? -7.207 5.176 -13.125 1 84.62 21 THR B N 1
ATOM 1115 C CA . THR B 1 21 ? -6.914 3.754 -12.992 1 84.62 21 THR B CA 1
ATOM 1116 C C . THR B 1 21 ? -7.445 2.98 -14.195 1 84.62 21 THR B C 1
ATOM 1118 O O . THR B 1 21 ? -7.016 1.854 -14.453 1 84.62 21 THR B O 1
ATOM 1121 N N . LYS B 1 22 ? -8.289 3.549 -14.977 1 84.62 22 LYS B N 1
ATOM 1122 C CA . LYS B 1 22 ? -8.875 2.869 -16.125 1 84.62 22 LYS B CA 1
ATOM 1123 C C . LYS B 1 22 ? -7.832 2.652 -17.234 1 84.62 22 LYS B C 1
ATOM 1125 O O . LYS B 1 22 ? -8.016 1.809 -18.109 1 84.62 22 LYS B O 1
ATOM 1130 N N . THR B 1 23 ? -6.762 3.363 -17.094 1 85.12 23 THR B N 1
ATOM 1131 C CA . THR B 1 23 ? -5.777 3.301 -18.172 1 85.12 23 THR B CA 1
ATOM 1132 C C . THR B 1 23 ? -4.539 2.525 -17.719 1 85.12 23 THR B C 1
ATOM 1134 O O . THR B 1 23 ? -3.566 2.416 -18.469 1 85.12 23 THR B O 1
ATOM 1137 N N . ILE B 1 24 ? -4.613 2.041 -16.516 1 86.06 24 ILE B N 1
ATOM 1138 C CA . ILE B 1 24 ? -3.443 1.335 -16.016 1 86.06 24 ILE B CA 1
ATOM 1139 C C . ILE B 1 24 ? -3.846 -0.062 -15.547 1 86.06 24 ILE B C 1
ATOM 1141 O O . ILE B 1 24 ? -4.977 -0.271 -15.094 1 86.06 24 ILE B O 1
ATOM 1145 N N . LYS B 1 25 ? -2.889 -0.91 -15.797 1 90.44 25 LYS B N 1
ATOM 1146 C CA . LYS B 1 25 ? -3.117 -2.252 -15.266 1 90.44 25 LYS B CA 1
ATOM 1147 C C . LYS B 1 25 ? -2.689 -2.344 -13.805 1 90.44 25 LYS B C 1
ATOM 1149 O O . LYS B 1 25 ? -1.553 -2.014 -13.461 1 90.44 25 LYS B O 1
ATOM 1154 N N . TYR B 1 26 ? -3.564 -2.697 -12.992 1 95.12 26 TYR B N 1
ATOM 1155 C CA . TYR B 1 26 ? -3.297 -2.893 -11.57 1 95.12 26 TYR B CA 1
ATOM 1156 C C . TYR B 1 26 ? -4.199 -3.977 -10.992 1 95.12 26 TYR B C 1
ATOM 1158 O O . TYR B 1 26 ? -5.262 -4.27 -11.539 1 95.12 26 TYR B O 1
ATOM 1166 N N . ASP B 1 27 ? -3.734 -4.559 -9.969 1 97 27 ASP B N 1
ATOM 1167 C CA . ASP B 1 27 ? -4.598 -5.469 -9.227 1 97 27 ASP B CA 1
ATOM 1168 C C . ASP B 1 27 ? -5.074 -4.832 -7.922 1 97 27 ASP B C 1
ATOM 1170 O O . ASP B 1 27 ? -6.254 -4.918 -7.578 1 97 27 ASP B O 1
ATOM 1174 N N . ILE B 1 28 ? -4.16 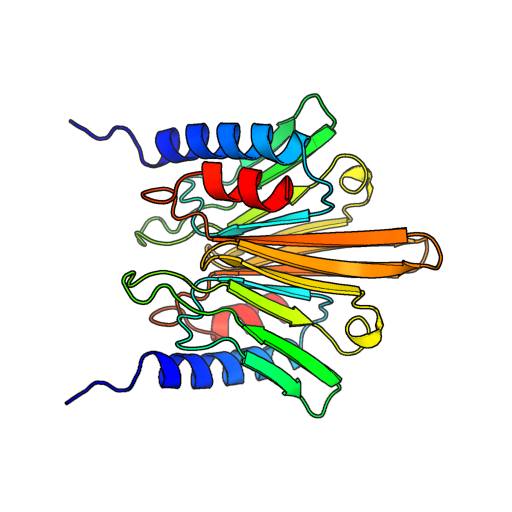-4.141 -7.246 1 97.75 28 ILE B N 1
ATOM 1175 C CA . ILE B 1 28 ? -4.469 -3.492 -5.977 1 97.75 28 ILE B CA 1
ATOM 1176 C C . ILE B 1 28 ? -3.777 -2.135 -5.906 1 97.75 28 ILE B C 1
ATOM 1178 O O . ILE B 1 28 ? -2.613 -2.004 -6.289 1 97.75 28 ILE B O 1
ATOM 1182 N N . ILE B 1 29 ? -4.473 -1.158 -5.406 1 95.94 29 ILE B N 1
ATOM 1183 C CA . ILE B 1 29 ? -3.896 0.136 -5.059 1 95.94 29 ILE B CA 1
ATOM 1184 C C . ILE B 1 29 ? -4.109 0.412 -3.57 1 95.94 29 ILE B C 1
ATOM 1186 O O . ILE B 1 29 ? -5.246 0.438 -3.094 1 95.94 29 ILE B O 1
ATOM 1190 N N . GLY B 1 30 ? -2.973 0.53 -2.867 1 95.62 30 GLY B N 1
ATOM 1191 C CA . GLY B 1 30 ? -3.049 1.046 -1.509 1 95.62 30 GLY B CA 1
ATOM 1192 C C . GLY B 1 30 ? -3.033 2.561 -1.444 1 95.62 30 GLY B C 1
ATOM 1193 O O . GLY B 1 30 ? -2.258 3.211 -2.148 1 95.62 30 GLY B O 1
ATOM 1194 N N . LEU B 1 31 ? -3.859 3.074 -0.576 1 91.69 31 LEU B N 1
ATOM 1195 C CA . LEU B 1 31 ? -4 4.52 -0.444 1 91.69 31 LEU B CA 1
ATOM 1196 C C . LEU B 1 31 ? -3.697 4.969 0.982 1 91.69 31 LEU B C 1
ATOM 1198 O O . LEU B 1 31 ? -4.074 4.289 1.942 1 91.69 31 LEU B O 1
ATOM 1202 N N . SER B 1 32 ? -3.041 6.062 1.108 1 86.94 32 SER B N 1
ATOM 1203 C CA . SER B 1 32 ? -2.857 6.688 2.414 1 86.94 32 SER B CA 1
ATOM 1204 C C . SER B 1 32 ? -3.396 8.117 2.424 1 86.94 32 SER B C 1
ATOM 1206 O O . SER B 1 32 ? -3.498 8.75 1.374 1 86.94 32 SER B O 1
ATOM 1208 N N . GLU B 1 33 ? -3.816 8.617 3.631 1 81 33 GLU B N 1
ATOM 1209 C CA . GLU B 1 33 ? -4.332 9.953 3.914 1 81 33 GLU B CA 1
ATOM 1210 C C . GLU B 1 33 ? -5.668 10.188 3.217 1 81 33 GLU B C 1
ATOM 1212 O O . GLU B 1 33 ? -5.875 11.234 2.596 1 81 33 GLU B O 1
ATOM 1217 N N . THR B 1 34 ? -6.504 9.258 3.287 1 81.5 34 THR B N 1
ATOM 1218 C CA . THR B 1 34 ? -7.82 9.367 2.668 1 81.5 34 THR B CA 1
ATOM 1219 C C . THR B 1 34 ? -8.734 10.258 3.502 1 81.5 34 THR B C 1
ATOM 1221 O O . THR B 1 34 ? -9.742 10.766 2.998 1 81.5 34 THR B O 1
ATOM 1224 N N . LYS B 1 35 ? -8.477 10.523 4.801 1 78.25 35 LYS B N 1
ATOM 1225 C CA . LYS B 1 35 ? -9.094 11.461 5.734 1 78.25 35 LYS B CA 1
ATOM 1226 C C . LYS B 1 35 ? -10.617 11.344 5.707 1 78.25 35 LYS B C 1
ATOM 1228 O O . LYS B 1 35 ? -11.32 12.359 5.633 1 78.25 35 LYS B O 1
ATOM 1233 N N . ARG B 1 36 ? -11 10.07 5.754 1 81.81 36 ARG B N 1
ATOM 1234 C CA . ARG B 1 36 ? -12.445 9.852 5.727 1 81.81 36 ARG B CA 1
ATOM 1235 C C . ARG B 1 36 ? -13.039 9.953 7.129 1 81.81 36 ARG B C 1
ATOM 1237 O O . ARG B 1 36 ? -12.445 9.477 8.102 1 81.81 36 ARG B O 1
ATOM 1244 N N . ALA B 1 37 ? -14.195 10.539 7.141 1 80.12 37 ALA B N 1
ATOM 1245 C CA . ALA B 1 37 ? -14.898 10.648 8.422 1 80.12 37 ALA B CA 1
ATOM 1246 C C . ALA B 1 37 ? -15.477 9.297 8.836 1 80.12 37 ALA B C 1
ATOM 1248 O O . ALA B 1 37 ? -15.68 9.047 10.031 1 80.12 37 ALA B O 1
ATOM 1249 N N . ALA B 1 38 ? -15.758 8.492 7.855 1 83.62 38 ALA B N 1
ATOM 1250 C CA . ALA B 1 38 ? -16.297 7.16 8.102 1 83.62 38 ALA B CA 1
ATOM 1251 C C . ALA B 1 38 ? -15.719 6.141 7.121 1 83.62 38 ALA B C 1
ATOM 1253 O O . ALA B 1 38 ? -15.211 6.512 6.059 1 83.62 38 ALA B O 1
ATOM 1254 N N . GLU B 1 39 ? -15.758 4.902 7.609 1 88.81 39 GLU B N 1
ATOM 1255 C CA . GLU B 1 39 ? -15.359 3.838 6.695 1 88.81 39 GLU B CA 1
ATOM 1256 C C . GLU B 1 39 ? -16.312 3.73 5.516 1 88.81 39 GLU B C 1
ATOM 1258 O O . GLU B 1 39 ? -17.531 3.844 5.684 1 88.81 39 GLU B O 1
ATOM 1263 N N . ILE B 1 40 ? -15.75 3.592 4.359 1 87.81 40 ILE B N 1
ATOM 1264 C CA . ILE B 1 40 ? -16.547 3.494 3.145 1 87.81 40 ILE B CA 1
ATOM 1265 C C . ILE B 1 40 ? -16.156 2.238 2.365 1 87.81 40 ILE B C 1
ATOM 1267 O O . ILE B 1 40 ? -14.977 1.931 2.229 1 87.81 40 ILE B O 1
ATOM 1271 N N . HIS B 1 41 ? -17.141 1.496 1.94 1 93 41 HIS B N 1
ATOM 1272 C CA . HIS B 1 41 ? -17.016 0.407 0.979 1 93 41 HIS B CA 1
ATOM 1273 C C . HIS B 1 41 ? -17.938 0.606 -0.214 1 93 41 HIS B C 1
ATOM 1275 O O . HIS B 1 41 ? -19.156 0.711 -0.049 1 93 41 HIS B O 1
ATOM 1281 N N . MET B 1 42 ? -17.344 0.721 -1.37 1 92.25 42 MET B N 1
ATOM 1282 C CA . MET B 1 42 ? -18.156 0.927 -2.566 1 92.25 42 MET B CA 1
ATOM 1283 C C . MET B 1 42 ? -17.641 0.075 -3.725 1 92.25 42 MET B C 1
ATOM 1285 O O . MET B 1 42 ? -16.469 -0.283 -3.764 1 92.25 42 MET B O 1
ATOM 1289 N N . MET B 1 43 ? -18.562 -0.259 -4.582 1 93.56 43 MET B N 1
ATOM 1290 C CA . MET B 1 43 ? -18.234 -0.956 -5.824 1 93.56 43 MET B CA 1
ATOM 1291 C C . MET B 1 43 ? -18.625 -0.115 -7.039 1 93.56 43 MET B C 1
ATOM 1293 O O . MET B 1 43 ? -19.75 0.376 -7.129 1 93.56 43 MET B O 1
ATOM 1297 N N . HIS B 1 44 ? -17.703 0.082 -7.797 1 90.69 44 HIS B N 1
ATOM 1298 C CA . HIS B 1 44 ? -17.953 0.823 -9.031 1 90.69 44 HIS B CA 1
ATOM 1299 C C . HIS B 1 44 ? -18.625 -0.056 -10.078 1 90.69 44 HIS B C 1
ATOM 1301 O O . HIS B 1 44 ? -18.609 -1.284 -9.969 1 90.69 44 HIS B O 1
ATOM 1307 N N . ARG B 1 45 ? -19.219 0.538 -11.094 1 88.62 45 ARG B N 1
ATOM 1308 C CA . ARG B 1 45 ? -20 -0.169 -12.117 1 88.62 45 ARG B CA 1
ATOM 1309 C C . ARG B 1 45 ? -19.109 -1.132 -12.898 1 88.62 45 ARG B C 1
ATOM 1311 O O . ARG B 1 45 ? -19.562 -2.203 -13.312 1 88.62 45 ARG B O 1
ATOM 1318 N N . ASP B 1 46 ? -17.891 -0.814 -12.961 1 91.62 46 ASP B N 1
ATOM 1319 C CA . ASP B 1 46 ? -17.016 -1.638 -13.781 1 91.62 46 ASP B CA 1
ATOM 1320 C C . ASP B 1 46 ? -16.453 -2.809 -12.977 1 91.62 46 ASP B C 1
ATOM 1322 O O . ASP B 1 46 ? -15.602 -3.557 -13.461 1 91.62 46 ASP B O 1
ATOM 1326 N N . GLY B 1 47 ? -16.906 -2.957 -11.711 1 94.06 47 GLY B N 1
ATOM 1327 C CA . GLY B 1 47 ? -16.484 -4.074 -10.875 1 94.06 47 GLY B CA 1
ATOM 1328 C C . GLY B 1 47 ? -15.328 -3.736 -9.961 1 94.06 47 GLY B C 1
ATOM 1329 O O . GLY B 1 47 ? -14.883 -4.578 -9.18 1 94.06 47 GLY B O 1
ATOM 1330 N N . THR B 1 48 ? -14.898 -2.441 -9.984 1 95.62 48 THR B N 1
ATOM 1331 C CA . THR B 1 48 ? -13.82 -1.985 -9.109 1 95.62 48 THR B CA 1
ATOM 1332 C C . THR B 1 48 ? -14.336 -1.739 -7.695 1 95.62 48 THR B C 1
ATOM 1334 O O . THR B 1 48 ? -15.398 -1.147 -7.512 1 95.62 48 THR B O 1
ATOM 1337 N N . GLY B 1 49 ? -13.57 -2.25 -6.715 1 96.88 49 GLY B N 1
ATOM 1338 C CA . GLY B 1 49 ? -13.914 -2.012 -5.32 1 96.88 49 GLY B CA 1
ATOM 1339 C C . GLY B 1 49 ? -13.078 -0.925 -4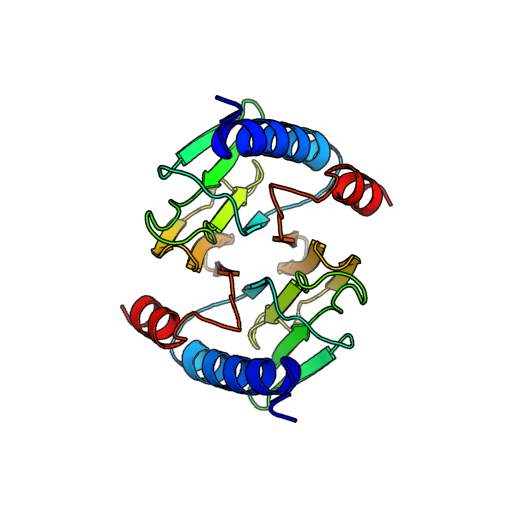.676 1 96.88 49 GLY B C 1
ATOM 1340 O O . GLY B 1 49 ? -11.875 -0.83 -4.93 1 96.88 49 GLY B O 1
ATOM 1341 N N . VAL B 1 50 ? -13.758 -0.076 -3.857 1 95.5 50 VAL B N 1
ATOM 1342 C CA . VAL B 1 50 ? -13.086 0.974 -3.1 1 95.5 50 VAL B CA 1
ATOM 1343 C C . VAL B 1 50 ? -13.359 0.797 -1.609 1 95.5 50 VAL B C 1
ATOM 1345 O O . VAL B 1 50 ? -14.523 0.725 -1.193 1 95.5 50 VAL B O 1
ATOM 1348 N N . PHE B 1 51 ? -12.281 0.7 -0.849 1 96.5 51 PHE B N 1
ATOM 1349 C CA . PHE B 1 51 ? -12.367 0.505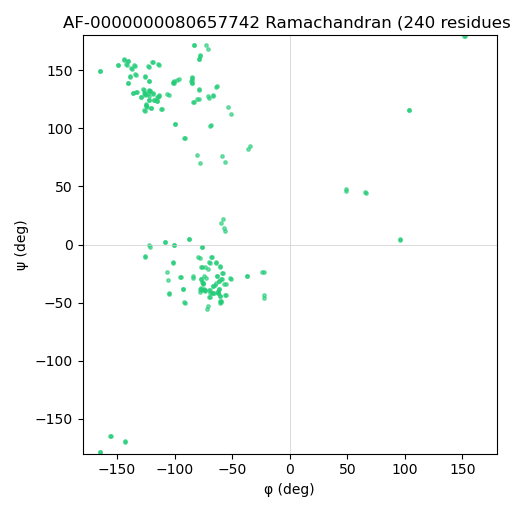 0.594 1 96.5 51 PHE B CA 1
ATOM 1350 C C . PHE B 1 51 ? -11.555 1.566 1.329 1 96.5 51 PHE B C 1
ATOM 1352 O O . PHE B 1 51 ? -10.328 1.599 1.227 1 96.5 51 PHE B O 1
ATOM 1359 N N . LEU B 1 52 ? -12.219 2.389 2.082 1 92.62 52 LEU B N 1
ATOM 1360 C CA . LEU B 1 52 ? -11.539 3.475 2.783 1 92.62 52 LEU B CA 1
ATOM 1361 C C . LEU B 1 52 ? -11.852 3.432 4.277 1 92.62 52 LEU B C 1
ATOM 1363 O O . LEU B 1 52 ? -13.008 3.312 4.672 1 92.62 52 LEU B O 1
ATOM 1367 N N . GLY B 1 53 ? -10.758 3.48 5.008 1 91.06 53 GLY B N 1
ATOM 1368 C CA . GLY B 1 53 ? -10.922 3.504 6.453 1 91.06 53 GLY B CA 1
ATOM 1369 C C . GLY B 1 53 ? -11.188 4.891 7 1 91.06 53 GLY B C 1
ATOM 1370 O O . GLY B 1 53 ? -11.102 5.883 6.27 1 91.06 53 GLY B O 1
ATOM 1371 N N . LYS B 1 54 ? -11.508 4.91 8.281 1 83.88 54 LYS B N 1
ATOM 1372 C CA . LYS B 1 54 ? -11.82 6.16 8.969 1 83.88 54 LYS B CA 1
ATOM 1373 C C . LYS B 1 54 ? -10.555 6.852 9.461 1 83.88 54 LYS B C 1
ATOM 1375 O O . LYS B 1 54 ? -9.602 6.191 9.883 1 83.88 54 LYS B O 1
ATOM 1380 N N . ARG B 1 55 ? -10.633 8.188 9.367 1 76.38 55 ARG B N 1
ATOM 1381 C CA . ARG B 1 55 ? -9.547 8.953 9.977 1 76.38 55 ARG B CA 1
ATOM 1382 C C . ARG B 1 55 ? -9.727 9.055 11.484 1 76.38 55 ARG B C 1
ATOM 1384 O O . ARG B 1 55 ? -10.836 8.844 12 1 76.38 55 ARG B O 1
ATOM 1391 N N . ASN B 1 56 ? -8.594 9.344 12.18 1 66.06 56 ASN B N 1
ATOM 1392 C CA . ASN B 1 56 ? -8.766 9.664 13.594 1 66.06 56 ASN B CA 1
ATOM 1393 C C . ASN B 1 56 ? -9.43 11.016 13.789 1 66.06 56 ASN B C 1
ATOM 1395 O O . ASN B 1 56 ? -9.188 11.953 13.023 1 66.06 56 ASN B O 1
ATOM 1399 N N . THR B 1 57 ? -10.453 10.992 14.547 1 59.5 57 THR B N 1
ATOM 1400 C CA . THR B 1 57 ? -11.172 12.234 14.812 1 59.5 57 THR B CA 1
ATOM 1401 C C . THR B 1 57 ? -10.211 13.32 15.281 1 59.5 57 THR B C 1
ATOM 1403 O O . THR B 1 57 ? -10.461 14.508 15.07 1 59.5 57 THR B O 1
ATOM 1406 N N . THR B 1 58 ? -9.164 12.953 15.906 1 55.19 58 THR B N 1
ATOM 1407 C CA . THR B 1 58 ? -8.32 13.961 16.531 1 55.19 58 THR B CA 1
ATOM 1408 C C . THR B 1 58 ? -7.086 14.242 15.68 1 55.19 58 THR B C 1
ATOM 1410 O O . THR B 1 58 ? -6.371 15.219 15.906 1 55.19 58 THR B O 1
ATOM 1413 N N . SER B 1 59 ? -6.863 13.375 14.82 1 55.25 59 SER B N 1
ATOM 1414 C CA . SER B 1 59 ? -5.621 13.586 14.094 1 55.25 59 SER B CA 1
ATOM 1415 C C . SER B 1 59 ? -5.891 14.125 12.688 1 55.25 59 SER B C 1
ATOM 1417 O O . SER B 1 59 ? -6.848 13.711 12.031 1 55.25 59 SER B O 1
ATOM 1419 N N . VAL B 1 60 ? -5.238 15.172 12.367 1 53.09 60 VAL B N 1
ATOM 1420 C CA . VAL B 1 60 ? -5.254 15.852 11.07 1 53.09 60 VAL B CA 1
ATOM 1421 C C . VAL B 1 60 ? -4.773 14.898 9.984 1 53.09 60 VAL B C 1
ATOM 1423 O O . VAL B 1 60 ? -5.125 15.055 8.812 1 53.09 60 VAL B O 1
ATOM 1426 N N . SER B 1 61 ? -4.098 13.891 10.484 1 57.28 61 SER B N 1
ATOM 1427 C CA . SER B 1 61 ? -3.473 13.008 9.5 1 57.28 61 SER B CA 1
ATOM 1428 C C . SER B 1 61 ? -3.947 11.57 9.672 1 57.28 61 SER B C 1
ATOM 1430 O O . SER B 1 61 ? -4.363 11.172 10.766 1 57.28 61 SER B O 1
ATOM 1432 N N . GLY B 1 62 ? -4.312 10.945 8.57 1 67.88 62 GLY B N 1
ATOM 1433 C CA . GLY B 1 62 ? -4.664 9.531 8.641 1 67.88 62 GLY B CA 1
ATOM 1434 C C . GLY B 1 62 ? -5.648 9.109 7.57 1 67.88 62 GLY B C 1
ATOM 1435 O O . GLY B 1 62 ? -6.004 9.906 6.699 1 67.88 62 GLY B O 1
ATOM 1436 N N . GLY B 1 63 ? -5.969 7.785 7.617 1 83.25 63 GLY B N 1
ATOM 1437 C CA . GLY B 1 63 ? -6.883 7.141 6.688 1 83.25 63 GLY B CA 1
ATOM 1438 C C . GLY B 1 63 ? -6.172 6.305 5.641 1 83.25 63 GLY B C 1
ATOM 1439 O O . GLY B 1 63 ? -5.418 6.832 4.82 1 83.25 63 GLY B O 1
ATOM 1440 N N . VAL B 1 64 ? -6.395 5.105 5.68 1 91.06 64 VAL B N 1
ATOM 1441 C CA . VAL B 1 64 ? -5.844 4.176 4.699 1 91.06 64 VAL B CA 1
ATOM 1442 C C . VAL B 1 64 ? -6.977 3.469 3.961 1 91.06 64 VAL B C 1
ATOM 1444 O O . VAL B 1 64 ? -8.117 3.447 4.438 1 91.06 64 VAL B O 1
ATOM 1447 N N . GLY B 1 65 ? -6.648 2.98 2.758 1 93.88 65 GLY B N 1
ATOM 1448 C CA . GLY B 1 65 ? -7.668 2.303 1.971 1 93.88 65 GLY B CA 1
ATOM 1449 C C . GLY B 1 65 ? -7.094 1.498 0.82 1 93.88 65 GLY B C 1
ATOM 1450 O O . GLY B 1 65 ? -5.875 1.442 0.64 1 93.88 65 GLY B O 1
ATOM 1451 N N . PHE B 1 66 ? -8.008 0.903 0.073 1 96.5 66 PHE B N 1
ATOM 1452 C CA . PHE B 1 66 ? -7.648 0.081 -1.075 1 96.5 66 PHE B CA 1
ATOM 1453 C C . PHE B 1 66 ? -8.594 0.339 -2.246 1 96.5 66 PHE B C 1
ATOM 1455 O O . PHE B 1 66 ? -9.789 0.548 -2.049 1 96.5 66 PHE B O 1
ATOM 1462 N N . ILE B 1 67 ? -8.016 0.279 -3.387 1 95.56 67 ILE B N 1
ATOM 1463 C CA . ILE B 1 67 ? -8.766 0.077 -4.617 1 95.56 67 ILE B CA 1
ATOM 1464 C C . ILE B 1 67 ? -8.422 -1.282 -5.219 1 95.56 67 ILE B C 1
ATOM 1466 O O . ILE B 1 67 ? -7.246 -1.601 -5.414 1 95.56 67 ILE B O 1
ATOM 1470 N N . VAL B 1 68 ? -9.43 -2.057 -5.512 1 97.69 68 VAL B N 1
ATOM 1471 C CA . VAL B 1 68 ? -9.227 -3.422 -5.988 1 97.69 68 VAL B CA 1
ATOM 1472 C C . VAL B 1 68 ? -9.898 -3.6 -7.348 1 97.69 68 VAL B C 1
ATOM 1474 O O . VAL B 1 68 ? -11.078 -3.277 -7.516 1 97.69 68 VAL B O 1
ATOM 1477 N N . ASN B 1 69 ? -9.102 -4.09 -8.234 1 96.88 69 ASN B N 1
ATOM 1478 C CA . ASN B 1 69 ? -9.664 -4.234 -9.578 1 96.88 69 ASN B CA 1
ATOM 1479 C C . ASN B 1 69 ? -10.695 -5.352 -9.633 1 96.88 69 ASN B C 1
ATOM 1481 O O . ASN B 1 69 ? -10.758 -6.195 -8.734 1 96.88 69 ASN B O 1
ATOM 1485 N N . SER B 1 70 ? -11.43 -5.441 -10.688 1 96.31 70 SER B N 1
ATOM 1486 C CA . SER B 1 70 ? -12.602 -6.297 -10.828 1 96.31 70 SER B CA 1
ATOM 1487 C C . SER B 1 70 ? -12.211 -7.766 -10.914 1 96.31 70 SER B C 1
ATOM 1489 O O . SER B 1 70 ? -13.016 -8.648 -10.633 1 96.31 70 SER B O 1
ATOM 1491 N N . THR B 1 71 ? -10.977 -8.062 -11.273 1 94.56 71 THR B N 1
ATOM 1492 C CA . THR B 1 71 ? -10.555 -9.453 -11.406 1 94.56 71 THR B CA 1
ATOM 1493 C C . THR B 1 71 ? -10.148 -10.023 -10.047 1 94.56 71 THR B C 1
ATOM 1495 O O . THR B 1 71 ? -10.305 -11.219 -9.797 1 94.56 71 THR B O 1
ATOM 1498 N N . VAL B 1 72 ? -9.711 -9.109 -9.164 1 96.62 72 VAL B N 1
ATOM 1499 C CA . VAL B 1 72 ? -9.211 -9.547 -7.863 1 96.62 72 VAL B CA 1
ATOM 1500 C C . VAL B 1 72 ? -10.32 -9.461 -6.824 1 96.62 72 VAL B C 1
ATOM 1502 O O . VAL B 1 72 ? -10.375 -10.258 -5.887 1 96.62 72 VAL B O 1
ATOM 1505 N N . LEU B 1 73 ? -11.25 -8.578 -7.016 1 97.38 73 LEU B N 1
ATOM 1506 C CA . LEU B 1 73 ? -12.266 -8.273 -6.016 1 97.38 73 LEU B CA 1
ATOM 1507 C C . LEU B 1 73 ? -13.023 -9.523 -5.602 1 97.38 73 LEU B C 1
ATOM 1509 O O . LEU B 1 73 ? -13.203 -9.781 -4.41 1 97.38 73 LEU B O 1
ATOM 1513 N N . PRO B 1 74 ? -13.422 -10.391 -6.555 1 97 74 PRO B N 1
ATOM 1514 C CA . PRO B 1 74 ? -14.164 -11.586 -6.152 1 97 74 PRO B CA 1
ATOM 1515 C C . PRO B 1 74 ? -13.312 -12.57 -5.359 1 97 74 PRO B C 1
ATOM 1517 O O . PRO B 1 74 ? -13.844 -13.508 -4.758 1 97 74 PRO B O 1
ATOM 1520 N N . LYS B 1 75 ? -12.062 -12.344 -5.344 1 96.75 75 LYS B N 1
ATOM 1521 C CA . LYS B 1 75 ? -11.148 -13.281 -4.707 1 96.75 75 LYS B CA 1
ATOM 1522 C C . LYS B 1 75 ? -10.734 -12.797 -3.318 1 96.75 75 LYS B C 1
ATOM 1524 O O . LYS B 1 75 ? -9.961 -13.461 -2.625 1 96.75 75 LYS B O 1
ATOM 1529 N N . ILE B 1 76 ? -11.234 -11.648 -2.895 1 97.88 76 ILE B N 1
ATOM 1530 C CA . ILE B 1 76 ? -10.883 -11.078 -1.597 1 97.88 76 ILE B CA 1
ATOM 1531 C C . ILE B 1 76 ? -11.438 -11.961 -0.482 1 97.88 76 ILE B C 1
ATOM 1533 O O . ILE B 1 76 ? -12.625 -12.312 -0.488 1 97.88 76 ILE B O 1
ATOM 1537 N N . GLN B 1 77 ? -10.625 -12.305 0.376 1 97.69 77 GLN B N 1
ATOM 1538 C CA . GLN B 1 77 ? -11.023 -13.078 1.547 1 97.69 77 GLN B CA 1
ATOM 1539 C C . GLN B 1 77 ? -11.359 -12.164 2.721 1 97.69 77 GLN B C 1
ATOM 1541 O O . GLN B 1 77 ? -12.297 -12.438 3.477 1 97.69 77 GLN B O 1
ATOM 1546 N N . GLU B 1 78 ? -10.594 -11.094 2.854 1 97.19 78 GLU B N 1
ATOM 1547 C CA . GLU B 1 78 ? -10.852 -10.148 3.939 1 97.19 78 GLU B CA 1
ATOM 1548 C C . GLU B 1 78 ? -10.125 -8.828 3.703 1 97.19 78 GLU B C 1
ATOM 1550 O O . GLU B 1 78 ? -9.094 -8.789 3.039 1 97.19 78 GLU B O 1
ATOM 1555 N N . ILE B 1 79 ? -10.734 -7.742 4.195 1 97.12 79 ILE B N 1
ATOM 1556 C CA . ILE B 1 79 ? -10.156 -6.41 4.328 1 97.12 79 ILE B CA 1
ATOM 1557 C C . ILE B 1 79 ? -10.375 -5.891 5.746 1 97.12 79 ILE B C 1
ATOM 1559 O O . ILE B 1 79 ? -11.5 -5.906 6.254 1 97.12 79 ILE B O 1
ATOM 1563 N N . LYS B 1 80 ? -9.305 -5.484 6.344 1 94.75 80 LYS B N 1
ATOM 1564 C CA . LYS B 1 80 ? -9.406 -5.027 7.727 1 94.75 80 LYS B CA 1
ATOM 1565 C C . LYS B 1 80 ? -8.672 -3.707 7.93 1 94.75 80 LYS B C 1
ATOM 1567 O O . LYS B 1 80 ? -7.543 -3.543 7.465 1 94.75 80 LYS B O 1
ATOM 1572 N N . PHE B 1 81 ? -9.352 -2.826 8.539 1 92.44 81 PHE B N 1
ATOM 1573 C CA . PHE B 1 81 ? -8.734 -1.593 9.008 1 92.44 81 PHE B CA 1
ATOM 1574 C C . PHE B 1 81 ? -8.414 -1.683 10.5 1 92.44 81 PHE B C 1
ATOM 1576 O O . PHE B 1 81 ? -9.32 -1.623 11.336 1 92.44 81 PHE B O 1
ATOM 1583 N N . LEU B 1 82 ? -7.199 -1.869 10.781 1 88.75 82 LEU B N 1
ATOM 1584 C CA . LEU B 1 82 ? -6.793 -2.076 12.164 1 88.75 82 LEU B CA 1
ATOM 1585 C C . LEU B 1 82 ? -6.848 -0.769 12.945 1 88.75 82 LEU B C 1
ATOM 1587 O O . LEU B 1 82 ? -7.234 -0.756 14.117 1 88.75 82 LEU B O 1
ATOM 1591 N N . ASN B 1 83 ? -6.465 0.326 12.406 1 84 83 ASN B N 1
ATOM 1592 C CA . ASN B 1 83 ? -6.594 1.699 12.875 1 84 83 ASN B CA 1
ATOM 1593 C C . ASN B 1 83 ? -6.559 2.697 11.727 1 84 83 ASN B C 1
ATOM 1595 O O . ASN B 1 83 ? -6.746 2.318 10.562 1 84 83 ASN B O 1
ATOM 1599 N N . HIS B 1 84 ? -6.371 3.875 12.07 1 84.25 84 HIS B N 1
ATOM 1600 C CA . HIS B 1 84 ? -6.457 4.902 11.039 1 84.25 84 HIS B CA 1
ATOM 1601 C C . HIS B 1 84 ? -5.211 4.906 10.156 1 84.25 84 HIS B C 1
ATOM 1603 O O . HIS B 1 84 ? -5.172 5.594 9.141 1 84.25 84 HIS B O 1
ATOM 1609 N N . ARG B 1 85 ? -4.199 4.039 10.438 1 83.88 85 ARG B N 1
ATOM 1610 C CA . ARG B 1 85 ? -2.928 4.113 9.727 1 83.88 85 ARG B CA 1
ATOM 1611 C C . ARG B 1 85 ? -2.572 2.768 9.102 1 83.88 85 ARG B C 1
ATOM 1613 O O . ARG B 1 85 ? -1.641 2.678 8.297 1 83.88 85 ARG B O 1
ATOM 1620 N N . ILE B 1 86 ? -3.301 1.736 9.453 1 88.75 86 ILE B N 1
ATOM 1621 C CA . ILE B 1 86 ? -2.92 0.398 9.008 1 88.75 86 ILE B CA 1
ATOM 1622 C C . ILE B 1 86 ? -4.156 -0.358 8.531 1 88.75 86 ILE B C 1
ATOM 1624 O O . ILE B 1 86 ? -5.16 -0.438 9.242 1 88.75 86 ILE B O 1
ATOM 1628 N N . ALA B 1 87 ? -4.051 -0.896 7.422 1 93.94 87 ALA B N 1
ATOM 1629 C CA . ALA B 1 87 ? -5.039 -1.822 6.875 1 93.94 87 ALA B CA 1
ATOM 1630 C C . ALA B 1 87 ? -4.363 -2.98 6.148 1 93.94 87 ALA B C 1
ATOM 1632 O O . ALA B 1 87 ? -3.186 -2.896 5.793 1 93.94 87 ALA B O 1
ATOM 1633 N N . TYR B 1 88 ? -5.031 -4.066 5.992 1 96 88 TYR B N 1
ATOM 1634 C CA . TYR B 1 88 ? -4.543 -5.117 5.105 1 96 88 TYR B CA 1
ATOM 1635 C C . TYR B 1 88 ? -5.695 -5.801 4.375 1 96 88 TYR B C 1
ATOM 1637 O O . TYR B 1 88 ? -6.848 -5.711 4.809 1 96 88 TYR B O 1
ATOM 1645 N N . LEU B 1 89 ? -5.406 -6.445 3.287 1 97.56 89 LEU B N 1
ATOM 1646 C CA . LEU B 1 89 ? -6.355 -7.32 2.604 1 97.56 89 LEU B CA 1
ATOM 1647 C C . LEU B 1 89 ? -5.691 -8.633 2.201 1 97.56 89 LEU B C 1
ATOM 1649 O O . LEU B 1 89 ? -4.484 -8.68 1.971 1 97.56 89 LEU B O 1
ATOM 1653 N N . THR B 1 90 ? -6.449 -9.656 2.236 1 97.69 90 THR B N 1
ATOM 1654 C CA . THR B 1 90 ? -6.047 -10.992 1.805 1 97.69 90 THR B CA 1
ATOM 1655 C C . THR B 1 90 ? -6.926 -11.477 0.652 1 97.69 90 THR B C 1
ATOM 1657 O O . THR B 1 90 ? -8.148 -11.352 0.704 1 97.69 90 THR B O 1
ATOM 1660 N N . PHE B 1 91 ? -6.293 -11.953 -0.4 1 97.25 91 PHE B N 1
ATOM 1661 C CA . PHE B 1 91 ? -7.055 -12.469 -1.529 1 97.25 91 PHE B CA 1
ATOM 1662 C C . PHE B 1 91 ? -6.473 -13.797 -2.012 1 97.25 91 PHE B C 1
ATOM 1664 O O . PHE B 1 91 ? -5.281 -14.055 -1.84 1 97.25 91 PHE B O 1
ATOM 1671 N N . GLN B 1 92 ? -7.301 -14.484 -2.576 1 95.88 92 GLN B N 1
ATOM 1672 C CA . GLN B 1 92 ? -6.906 -15.797 -3.08 1 95.88 92 GLN B CA 1
ATOM 1673 C C . GLN B 1 92 ? -6.184 -15.672 -4.418 1 95.88 92 GLN B C 1
ATOM 1675 O O . GLN B 1 92 ? -6.715 -15.102 -5.371 1 95.88 92 GLN B O 1
ATOM 1680 N N . VAL B 1 93 ? -5.008 -16.203 -4.531 1 89.69 93 VAL B N 1
ATOM 1681 C CA . VAL B 1 93 ? -4.211 -16.203 -5.754 1 89.69 93 VAL B CA 1
ATOM 1682 C C . VAL B 1 93 ? -4.512 -17.453 -6.574 1 89.69 93 VAL B C 1
ATOM 1684 O O . VAL B 1 93 ? -4.668 -17.375 -7.793 1 89.69 93 VAL B O 1
ATOM 1687 N N . ASP B 1 94 ? -4.465 -18.484 -6.023 1 81.69 94 ASP B N 1
ATOM 1688 C CA . ASP B 1 94 ? -4.926 -19.75 -6.602 1 81.69 94 ASP B CA 1
ATOM 1689 C C . ASP B 1 94 ? -5.586 -20.625 -5.547 1 81.69 94 ASP B C 1
ATOM 1691 O O . ASP B 1 94 ? -5.926 -20.156 -4.461 1 81.69 94 ASP B O 1
ATOM 1695 N N . ARG B 1 95 ? -5.863 -21.828 -5.789 1 82.44 95 ARG B N 1
ATOM 1696 C CA . ARG B 1 95 ? -6.66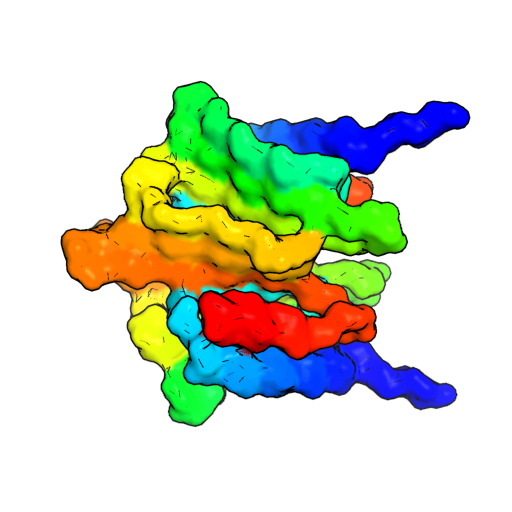 -22.703 -4.941 1 82.44 95 ARG B CA 1
ATOM 1697 C C . ARG B 1 95 ? -6.031 -22.859 -3.562 1 82.44 95 ARG B C 1
ATOM 1699 O O . ARG B 1 95 ? -6.738 -22.922 -2.555 1 82.44 95 ARG B O 1
ATOM 1706 N N . ARG B 1 96 ? -4.805 -22.781 -3.441 1 86.25 96 ARG B N 1
ATOM 1707 C CA . ARG B 1 96 ? -4.152 -23.109 -2.178 1 86.25 96 ARG B CA 1
ATOM 1708 C C . ARG B 1 96 ? -3.363 -21.922 -1.647 1 86.25 96 ARG B C 1
ATOM 1710 O O . ARG B 1 96 ? -2.791 -21.984 -0.556 1 86.25 96 ARG B O 1
ATOM 1717 N N . LEU B 1 97 ? -3.355 -20.828 -2.424 1 89.56 97 LEU B N 1
ATOM 1718 C CA . LEU B 1 97 ? -2.451 -19.75 -2.043 1 89.56 97 LEU B CA 1
ATOM 1719 C C . LEU B 1 97 ? -3.207 -18.438 -1.907 1 89.56 97 LEU B C 1
ATOM 1721 O O . LEU B 1 97 ? -4.039 -18.109 -2.752 1 89.56 97 LEU B O 1
ATOM 1725 N N . SER B 1 98 ? -2.949 -17.797 -0.762 1 95.75 98 SER B N 1
ATOM 1726 C CA . SER B 1 98 ? -3.459 -16.453 -0.543 1 95.75 98 SER B CA 1
ATOM 1727 C C . SER B 1 98 ? -2.322 -15.438 -0.46 1 95.75 98 SER B C 1
ATOM 1729 O O . SER B 1 98 ? -1.178 -15.805 -0.182 1 95.75 98 SER B O 1
ATOM 1731 N N . CYS B 1 99 ? -2.625 -14.234 -0.782 1 96.5 99 CYS B N 1
ATOM 1732 C CA . CYS B 1 99 ? -1.684 -13.125 -0.685 1 96.5 99 CYS B CA 1
ATOM 1733 C C . CYS B 1 99 ? -2.219 -12.031 0.234 1 96.5 99 CYS B C 1
ATOM 1735 O O . CYS B 1 99 ? -3.387 -11.656 0.141 1 96.5 99 CYS B O 1
ATOM 1737 N N . THR B 1 100 ? -1.374 -11.602 1.123 1 97.38 100 THR B N 1
ATOM 1738 C CA . THR B 1 100 ? -1.758 -10.562 2.072 1 97.38 100 THR B CA 1
ATOM 1739 C C . THR B 1 100 ? -0.939 -9.297 1.846 1 97.38 100 THR B C 1
ATOM 1741 O O . THR B 1 100 ? 0.292 -9.32 1.915 1 97.38 100 THR B O 1
ATOM 1744 N N . VAL B 1 101 ? -1.659 -8.156 1.6 1 97.62 101 VAL B N 1
ATOM 1745 C CA . VAL B 1 101 ? -1.04 -6.855 1.364 1 97.62 101 VAL B CA 1
ATOM 1746 C C . VAL B 1 101 ? -1.405 -5.895 2.496 1 97.62 101 VAL B C 1
ATOM 1748 O O . VAL B 1 101 ? -2.586 -5.691 2.789 1 97.62 101 VAL B O 1
ATOM 1751 N N . PHE B 1 102 ? -0.402 -5.301 3.094 1 95.69 102 PHE B N 1
ATOM 1752 C CA . PHE B 1 102 ? -0.618 -4.289 4.121 1 95.69 102 PHE B CA 1
ATOM 1753 C C . PHE B 1 102 ? -0.443 -2.889 3.545 1 95.69 102 PHE B C 1
ATOM 1755 O O . PHE B 1 102 ? 0.442 -2.658 2.719 1 95.69 102 PHE B O 1
ATOM 1762 N N . GLN B 1 103 ? -1.236 -2.076 3.951 1 93.38 103 GLN B N 1
ATOM 1763 C CA . GLN B 1 103 ? -1.093 -0.639 3.736 1 93.38 103 GLN B CA 1
ATOM 1764 C C . GLN B 1 103 ? -0.81 0.087 5.051 1 93.38 103 GLN B C 1
ATOM 1766 O O . GLN B 1 103 ? -1.645 0.089 5.957 1 93.38 103 GLN B O 1
ATOM 1771 N N . VAL B 1 104 ? 0.353 0.686 5.094 1 89.56 104 VAL B N 1
ATOM 1772 C CA . VAL B 1 104 ? 0.774 1.315 6.34 1 89.56 104 VAL B CA 1
ATOM 1773 C C . VAL B 1 104 ? 1.126 2.779 6.086 1 89.56 104 VAL B C 1
ATOM 1775 O O . VAL B 1 104 ? 1.965 3.084 5.234 1 89.56 104 VAL B O 1
ATOM 1778 N N . TYR B 1 105 ? 0.395 3.623 6.781 1 82.88 105 TYR B N 1
ATOM 1779 C CA . TYR B 1 105 ? 0.721 5.043 6.781 1 82.88 105 TYR B CA 1
ATOM 1780 C C . TYR B 1 105 ? 1.661 5.391 7.93 1 82.88 105 TYR B C 1
ATOM 1782 O O . TYR B 1 105 ? 1.262 5.363 9.094 1 82.88 105 TYR B O 1
ATOM 1790 N N . ALA B 1 106 ? 2.926 5.355 7.727 1 65.62 106 ALA B N 1
ATOM 1791 C CA . ALA B 1 106 ? 3.951 5.539 8.75 1 65.62 106 ALA B CA 1
ATOM 1792 C C . ALA B 1 106 ? 4.121 7.016 9.094 1 65.62 106 ALA B C 1
ATOM 1794 O O . ALA B 1 106 ? 4.906 7.723 8.461 1 65.62 106 ALA B O 1
ATOM 1795 N N . PRO B 1 107 ? 3.158 7.629 9.758 1 50.19 107 PRO B N 1
ATOM 1796 C CA . PRO B 1 107 ? 3.727 8.906 10.195 1 50.19 107 PRO B CA 1
ATOM 1797 C C . PRO B 1 107 ? 5 8.734 11.016 1 50.19 107 PRO B C 1
ATOM 1799 O O . PRO B 1 107 ? 4.98 8.062 12.055 1 50.19 107 PRO B O 1
ATOM 1802 N N . VAL B 1 108 ? 6.113 8.328 10.344 1 45.19 108 VAL B N 1
ATOM 1803 C CA . VAL B 1 108 ? 7.391 8.234 11.047 1 45.19 108 VAL B CA 1
ATOM 1804 C C . VAL B 1 108 ? 7.363 9.125 12.289 1 45.19 108 VAL B C 1
ATOM 1806 O O . VAL B 1 108 ? 7.918 8.766 13.328 1 45.19 108 VAL B O 1
ATOM 1809 N N . ALA B 1 109 ? 6.906 10.18 12.18 1 42.38 109 ALA B N 1
ATOM 1810 C CA . ALA B 1 109 ? 7.125 11.016 13.359 1 42.38 109 ALA B CA 1
ATOM 1811 C C . ALA B 1 109 ? 6.285 10.531 14.539 1 42.38 109 ALA B C 1
ATOM 1813 O O . ALA B 1 109 ? 6.734 10.562 15.68 1 42.38 109 ALA B O 1
ATOM 1814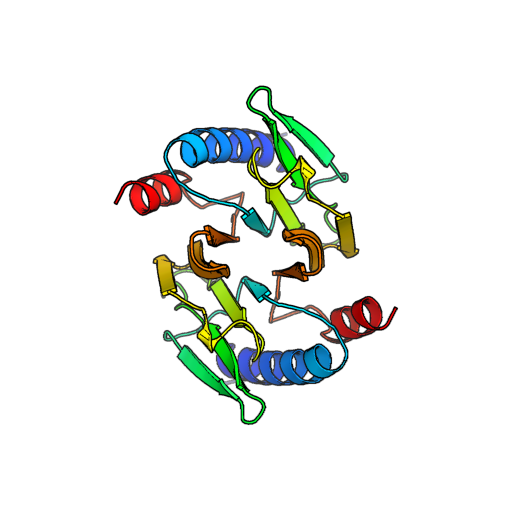 N N . ASP B 1 110 ? 5.023 10.383 14.367 1 41.72 110 ASP B N 1
ATOM 1815 C CA . ASP B 1 110 ? 4.254 10.367 15.609 1 41.72 110 ASP B CA 1
ATOM 1816 C C . ASP B 1 110 ? 3.785 8.953 15.945 1 41.72 110 ASP B C 1
ATOM 1818 O O . ASP B 1 110 ? 3.211 8.727 17.016 1 41.72 110 ASP B O 1
ATOM 1822 N N . SER B 1 111 ? 3.516 8.031 14.984 1 46.75 111 SER B N 1
ATOM 1823 C CA . SER B 1 111 ? 2.686 6.934 15.461 1 46.75 111 SER B CA 1
ATOM 1824 C C . SER B 1 111 ? 3.535 5.738 15.875 1 46.75 1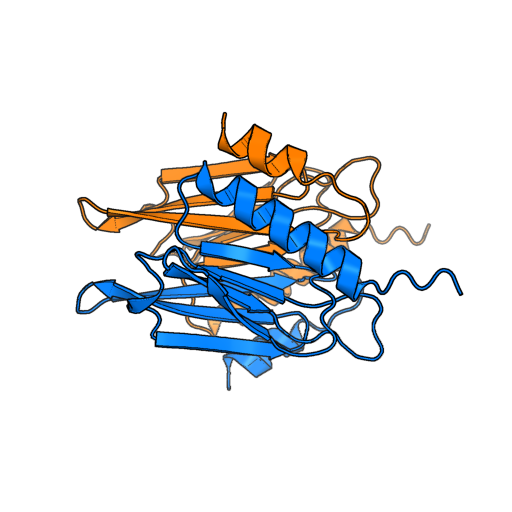11 SER B C 1
ATOM 1826 O O . SER B 1 111 ? 4.652 5.562 15.383 1 46.75 111 SER B O 1
ATOM 1828 N N . ASP B 1 112 ? 3.105 5.031 16.984 1 45.19 112 ASP B N 1
ATOM 1829 C CA . ASP B 1 112 ? 3.654 3.949 17.797 1 45.19 112 ASP B CA 1
ATOM 1830 C C . ASP B 1 112 ? 3.701 2.643 17 1 45.19 112 ASP B C 1
ATOM 1832 O O . ASP B 1 112 ? 2.668 2.148 16.547 1 45.19 112 ASP B O 1
ATOM 1836 N N . PRO B 1 113 ? 4.777 2.184 16.5 1 50.06 113 PRO B N 1
ATOM 1837 C CA . PRO B 1 113 ? 4.945 0.838 15.945 1 50.06 113 PRO B CA 1
ATOM 1838 C C . PRO B 1 113 ? 4.172 -0.222 16.734 1 50.06 113 PRO B C 1
ATOM 1840 O O . PRO B 1 113 ? 3.844 -1.278 16.188 1 50.06 113 PRO B O 1
ATOM 1843 N N . GLU B 1 114 ? 3.973 0.015 17.891 1 51.69 114 GLU B N 1
ATOM 1844 C CA . GLU B 1 114 ? 3.287 -0.944 18.75 1 51.69 114 GLU B CA 1
ATOM 1845 C C . GLU B 1 114 ? 1.898 -1.275 18.219 1 51.69 114 GLU B C 1
ATOM 1847 O O . GLU B 1 114 ? 1.412 -2.396 18.391 1 51.69 114 GLU B O 1
ATOM 1852 N N . GLU B 1 115 ? 1.441 -0.438 17.547 1 51.41 115 GLU B N 1
ATOM 1853 C CA . GLU B 1 115 ? 0.084 -0.689 17.062 1 51.41 115 GLU B CA 1
ATOM 1854 C C . GLU B 1 115 ? 0.074 -1.733 15.953 1 51.41 115 GLU B C 1
ATOM 1856 O O . GLU B 1 115 ? -0.831 -2.568 15.891 1 51.41 115 GLU B O 1
ATOM 1861 N N . LEU B 1 116 ? 1.038 -1.676 15.109 1 53.19 116 LEU B N 1
ATOM 1862 C CA . LEU B 1 116 ? 1.07 -2.691 14.055 1 53.19 116 LEU B CA 1
ATOM 1863 C C . LEU B 1 116 ? 1.155 -4.09 14.656 1 53.19 116 LEU B C 1
ATOM 1865 O O . LEU B 1 116 ? 0.43 -4.996 14.242 1 53.19 116 LEU B O 1
ATOM 1869 N N . ALA B 1 117 ? 2.066 -4.246 15.57 1 52.97 117 ALA B N 1
ATOM 1870 C CA . ALA B 1 117 ? 2.27 -5.555 16.188 1 52.97 117 ALA B CA 1
ATOM 1871 C C . ALA B 1 117 ? 0.994 -6.035 16.875 1 52.97 117 ALA B C 1
ATOM 1873 O O . ALA B 1 117 ? 0.651 -7.219 16.797 1 52.97 117 ALA B O 1
ATOM 1874 N N . ASP B 1 118 ? 0.464 -5.164 17.656 1 51.5 118 ASP B N 1
ATOM 1875 C CA . ASP B 1 118 ? -0.743 -5.535 18.391 1 51.5 118 ASP B CA 1
ATOM 1876 C C . ASP B 1 118 ? -1.849 -5.984 17.438 1 51.5 118 ASP B C 1
ATOM 1878 O O . ASP B 1 118 ? -2.613 -6.898 17.75 1 51.5 118 ASP B O 1
ATOM 1882 N N . CYS B 1 119 ? -1.806 -5.352 16.359 1 47.47 119 CYS B N 1
ATOM 1883 C CA . CYS B 1 119 ? -2.865 -5.633 15.398 1 47.47 119 CYS B CA 1
ATOM 1884 C C . CYS B 1 119 ? -2.607 -6.945 14.664 1 47.47 119 CYS B C 1
ATOM 1886 O O . CYS B 1 119 ? -3.539 -7.703 14.398 1 47.47 119 CYS B O 1
ATOM 1888 N N . LEU B 1 120 ? -1.375 -7.094 14.414 1 49.81 120 LEU B N 1
ATOM 1889 C CA . LEU B 1 120 ? -1.021 -8.297 13.664 1 49.81 120 LEU B CA 1
ATOM 1890 C C . LEU B 1 120 ? -1.048 -9.523 14.562 1 49.81 120 LEU B C 1
ATOM 1892 O O . LEU B 1 120 ? -1.241 -10.648 14.086 1 49.81 120 LEU B O 1
ATOM 1896 N N . SER B 1 121 ? -0.79 -9.352 15.781 1 50.16 121 SER B N 1
ATOM 1897 C CA . SER B 1 121 ? -0.794 -10.438 16.75 1 50.16 121 SER B CA 1
ATOM 1898 C C . SER B 1 121 ? -2.215 -10.789 17.188 1 50.16 121 SER B C 1
ATOM 1900 O O . SER B 1 121 ? -2.436 -11.805 17.844 1 50.16 121 SER B O 1
ATOM 1902 N N . GLN B 1 122 ? -3.047 -9.914 16.781 1 43.03 122 GLN B N 1
ATOM 1903 C CA . GLN B 1 122 ? -4.402 -10.289 17.172 1 43.03 122 GLN B CA 1
ATOM 1904 C C . GLN B 1 122 ? -5.043 -11.195 16.125 1 43.03 122 GLN B C 1
ATOM 1906 O O . GLN B 1 122 ? -4.746 -11.086 14.93 1 43.03 122 GLN B O 1
#

InterPro domains:
  IPR036691 Endonuclease/exonuclease/phosphatase superfamily [G3DSA:3.60.10.10] (9-122)
  IPR036691 Endonuclease/exonuclease/phosphatase superfamily [SSF56219] (12-120)

Secondary structure (DSSP, 8-state):
-----HHHHHHHHHHHHHHHHTTS--SEEEEE---BSS-EEEE-TTS-EEEEPBPPSS-SS--EEEEE-TTTGGGEEEEEE-SSSEEEEEEESSSS-EEEEEEEE--TTT--THHHHHHH--/-----HHHHHHHHHHHHHHHHTTS--SEEEEE---BSS-EEEE-TTS-EEEEPBPPSS-SS--EEEEE-TTTGGGEEEEEE-SSSEEEEEEESSSS-EEEEEEEE--TTT--THHHHHHH--

Radius of gyration: 16.86 Å; Cα contacts (8 Å, |Δi|>4): 534; chains: 2; bounding box: 41×52×38 Å

Nearest PDB structures (foldseek):
  3gxz-assembly1_B  TM=3.704E-01  e=3.052E-01  Nostoc ellipsosporum
  1vpz-assembly1_B  TM=5.186E-01  e=2.405E+00  Pseudomonas aeruginosa
  3s3z-assembly1_A  TM=3.648E-01  e=6.969E-01  Nostoc ellipsosporum
  4ii7-assembly1_A  TM=4.640E-01  e=3.230E+00  Sulfolobus acidocaldarius DSM 639
  7vum-assembly1_C  TM=2.678E-01  e=1.185E+00  Pseudomonas aeruginosa PAO1

Solvent-accessible surface area (backbone atoms only — not comparable to full-atom values): 12752 Å² total; per-residue (Å²): 133,85,65,72,46,67,52,54,52,30,48,55,47,49,52,50,44,56,60,39,49,74,66,36,90,59,38,34,34,31,39,25,40,56,47,22,89,51,67,43,79,48,70,46,93,83,43,32,34,40,38,35,30,30,27,43,91,84,43,98,61,27,3,26,33,39,39,27,28,49,82,47,46,83,33,52,75,48,76,46,66,77,49,30,35,33,28,38,38,32,30,53,73,50,98,87,40,70,45,31,42,34,32,34,46,42,52,56,83,77,62,66,66,62,53,58,38,57,52,49,69,93,133,84,64,74,44,68,52,54,53,29,48,55,47,49,52,50,44,57,60,41,48,74,67,38,91,58,38,34,34,31,38,25,40,56,47,23,88,50,67,42,78,45,69,46,94,83,44,32,34,40,38,35,28,29,26,43,90,84,43,97,63,28,3,26,33,40,37,28,28,48,84,47,46,83,33,52,74,48,74,46,66,77,50,30,34,33,30,37,38,31,29,53,75,52,97,87,40,71,44,31,41,33,34,35,44,38,50,56,82,76,62,66,66,62,53,58,38,58,52,49,70,94

Sequence (244 aa):
MAFRSKSVATDDRLAELLEKTKTIKYDIIGLSETKRAAEIHMMHRDGTGVFLGKRNTTSVSGGVGFIVNSTVLPKIQEIKFLNHRIAYLTFQVDRRLSCTVFQVYAPVADSDPEELADCLSQMAFRSKSVATDDRLAELLEKTKTIKYDIIGLSETKRAAEIHMMHRDGTGVFLGKRNTTSVSGGVGFIVNSTVLPKIQEIKFLNHRIAYLTFQVDRRLSCTVFQVYAPVADSDPEELADCLSQ

pLDDT: mean 79.05, std 19.21, range [25.67, 97.88]

Organism: Caenorhabditis japonica (NCBI:txid281687)